Protein AF-0000000078949208 (afdb_homodimer)

InterPro domains:
  IPR007837 DNA damage-inducible protein DinB [PF05163] (4-167)
  IPR007837 DNA damage-inducible protein DinB [PTHR37302] (6-164)
  IPR034660 DinB/YfiT-like putative metalloenzymes [G3DSA:1.20.120.450] (4-163)
  IPR034660 DinB/YfiT-like putative metalloenzymes [SSF109854] (6-156)

Radius of gyration: 19.82 Å; Cα contacts (8 Å, |Δi|>4): 446; chains: 2; bounding box: 52×54×55 Å

Structure (mmCIF, N/CA/C/O backbone):
data_AF-0000000078949208-model_v1
#
loop_
_entity.id
_entity.type
_entity.pdbx_description
1 polymer 'BH3685 protein'
#
loop_
_atom_site.group_PDB
_atom_site.id
_atom_site.type_symbol
_atom_site.label_atom_id
_atom_site.label_alt_id
_atom_site.label_comp_id
_atom_site.label_asym_id
_atom_site.label_entity_id
_atom_site.label_seq_id
_atom_site.pdbx_PDB_ins_code
_atom_site.Cartn_x
_atom_site.Cartn_y
_atom_site.Cartn_z
_atom_site.occupancy
_atom_site.B_iso_or_equiv
_atom_site.auth_seq_id
_atom_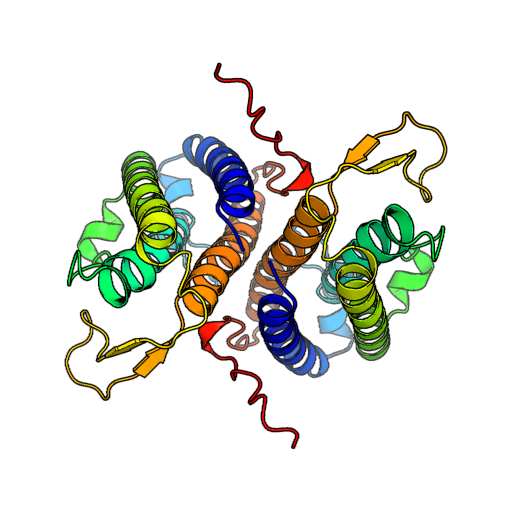site.auth_comp_id
_atom_site.auth_asym_id
_atom_site.auth_atom_id
_atom_site.pdbx_PDB_model_num
ATOM 1 N N . MET A 1 1 ? 10.633 7.359 2.922 1 76.5 1 MET A N 1
ATOM 2 C CA . MET A 1 1 ? 9.695 8.055 2.045 1 76.5 1 MET A CA 1
ATOM 3 C C . MET A 1 1 ? 10 9.547 1.996 1 76.5 1 MET A C 1
ATOM 5 O O . MET A 1 1 ? 10.328 10.156 3.02 1 76.5 1 MET A O 1
ATOM 9 N N . ASN A 1 2 ? 10.102 10.031 0.782 1 83.56 2 ASN A N 1
ATOM 10 C CA . ASN A 1 2 ? 10.289 11.469 0.621 1 83.56 2 ASN A CA 1
ATOM 11 C C . ASN A 1 2 ? 9.203 12.078 -0.265 1 83.56 2 ASN A C 1
ATOM 13 O O . ASN A 1 2 ? 8.25 11.398 -0.648 1 83.56 2 ASN A O 1
ATOM 17 N N . VAL A 1 3 ? 9.328 13.344 -0.426 1 87.31 3 VAL A N 1
ATOM 18 C CA . VAL A 1 3 ? 8.289 14.102 -1.12 1 87.31 3 VAL A CA 1
ATOM 19 C C . VAL A 1 3 ? 8.125 13.57 -2.541 1 87.31 3 VAL A C 1
ATOM 21 O O . VAL A 1 3 ? 7.023 13.594 -3.098 1 87.31 3 VAL A O 1
ATOM 24 N N . VAL A 1 4 ? 9.172 13 -3.059 1 90.56 4 VAL A N 1
ATOM 25 C CA . VAL A 1 4 ? 9.125 12.453 -4.414 1 90.56 4 VAL A CA 1
ATOM 26 C C . VAL A 1 4 ? 8.234 11.219 -4.445 1 90.56 4 VAL A C 1
ATOM 28 O O . VAL A 1 4 ? 7.41 11.062 -5.348 1 90.56 4 VAL A O 1
ATOM 31 N N . ASP A 1 5 ? 8.367 10.312 -3.471 1 94.56 5 ASP A N 1
ATOM 32 C CA . ASP A 1 5 ? 7.508 9.141 -3.359 1 94.56 5 ASP A CA 1
ATOM 33 C C . ASP A 1 5 ? 6.035 9.547 -3.305 1 94.56 5 ASP A C 1
ATOM 35 O O . ASP A 1 5 ? 5.195 8.945 -3.977 1 94.56 5 ASP A O 1
ATOM 39 N N . TYR A 1 6 ? 5.816 10.586 -2.537 1 96.88 6 TYR A N 1
ATOM 40 C CA . TYR A 1 6 ? 4.434 10.984 -2.305 1 96.88 6 TYR A CA 1
ATOM 41 C C . TYR A 1 6 ? 3.803 11.531 -3.58 1 96.88 6 TYR A C 1
ATOM 43 O O . TYR A 1 6 ? 2.605 11.352 -3.816 1 96.88 6 TYR A O 1
ATOM 51 N N . ARG A 1 7 ? 4.59 12.133 -4.445 1 96.75 7 ARG A N 1
ATOM 52 C CA . ARG A 1 7 ? 4.066 12.641 -5.711 1 96.75 7 ARG A CA 1
ATOM 53 C C . ARG A 1 7 ? 3.533 11.508 -6.578 1 96.75 7 ARG A C 1
ATOM 55 O O . ARG A 1 7 ? 2.52 11.664 -7.262 1 96.75 7 ARG A O 1
ATOM 62 N N . TRP A 1 8 ? 4.246 10.422 -6.594 1 97.62 8 TRP A N 1
ATOM 63 C CA . TRP A 1 8 ? 3.742 9.258 -7.316 1 97.62 8 TRP A CA 1
ATOM 64 C C . TRP A 1 8 ? 2.439 8.758 -6.707 1 97.62 8 TRP A C 1
ATOM 66 O O . TRP A 1 8 ? 1.517 8.375 -7.426 1 97.62 8 TRP A O 1
ATOM 76 N N . ILE A 1 9 ? 2.35 8.742 -5.379 1 98 9 ILE A N 1
ATOM 77 C CA . ILE A 1 9 ? 1.157 8.289 -4.672 1 98 9 ILE A CA 1
ATOM 78 C C . ILE A 1 9 ? -0.022 9.195 -5.016 1 98 9 ILE A C 1
ATOM 80 O O . ILE A 1 9 ? -1.13 8.719 -5.27 1 98 9 ILE A O 1
ATOM 84 N N . GLN A 1 10 ? 0.236 10.508 -5.098 1 98.25 10 GLN A N 1
ATOM 85 C CA . GLN A 1 10 ? -0.799 11.461 -5.484 1 98.25 10 GLN A CA 1
ATOM 86 C C . GLN A 1 10 ? -1.349 11.148 -6.871 1 98.25 10 GLN A C 1
ATOM 88 O O . GLN A 1 10 ? -2.559 11.219 -7.098 1 98.25 10 GLN A O 1
ATOM 93 N N . GLN A 1 11 ? -0.448 10.82 -7.738 1 98.44 11 GLN A N 1
ATOM 94 C CA . GLN A 1 11 ? -0.86 10.508 -9.102 1 98.44 11 GLN A CA 1
ATOM 95 C C . GLN A 1 11 ? -1.725 9.25 -9.148 1 98.44 11 GLN A C 1
ATOM 97 O O . GLN A 1 11 ? -2.732 9.211 -9.852 1 98.44 11 GLN A O 1
ATOM 102 N N . THR A 1 12 ? -1.324 8.211 -8.406 1 98.56 12 THR A N 1
ATOM 103 C CA . THR A 1 12 ? -2.119 6.992 -8.398 1 98.56 12 THR A CA 1
ATOM 104 C C . THR A 1 12 ? -3.475 7.234 -7.734 1 98.56 12 THR A C 1
ATOM 106 O O . THR A 1 12 ? -4.48 6.637 -8.133 1 98.56 12 THR A O 1
ATOM 109 N N . ARG A 1 13 ? -3.514 8.086 -6.715 1 98.69 13 ARG A N 1
ATOM 110 C CA . ARG A 1 13 ? -4.77 8.445 -6.066 1 98.69 13 ARG A CA 1
ATOM 111 C C . ARG A 1 13 ? -5.703 9.148 -7.047 1 98.69 13 ARG A C 1
ATOM 113 O O . ARG A 1 13 ? -6.902 8.867 -7.078 1 98.69 13 ARG A O 1
ATOM 120 N N . LYS A 1 14 ? -5.117 10.117 -7.766 1 98.44 14 LYS A N 1
ATOM 121 C CA . LYS A 1 14 ? -5.926 10.836 -8.75 1 98.44 14 LYS A CA 1
ATOM 122 C C . LYS A 1 14 ? -6.559 9.867 -9.742 1 98.44 14 LYS A C 1
ATOM 124 O O . LYS A 1 14 ? -7.723 10.023 -10.117 1 98.44 14 LYS A O 1
ATOM 129 N N . THR A 1 15 ? -5.777 8.883 -10.203 1 98.56 15 THR A N 1
ATOM 130 C CA . THR A 1 15 ? -6.273 7.867 -11.125 1 98.56 15 THR A CA 1
ATOM 131 C C . THR A 1 15 ? -7.469 7.133 -10.523 1 98.56 15 THR A C 1
ATOM 133 O O . THR A 1 15 ? -8.484 6.938 -11.195 1 98.56 15 THR A O 1
ATOM 136 N N . LEU A 1 16 ? -7.371 6.746 -9.266 1 98.56 16 LEU A N 1
ATOM 137 C CA . LEU A 1 16 ? -8.461 6.047 -8.594 1 98.56 16 LEU A CA 1
ATOM 138 C C . LEU A 1 16 ? -9.68 6.953 -8.438 1 98.56 16 LEU A C 1
ATOM 140 O O . LEU A 1 16 ? -10.805 6.535 -8.688 1 98.56 16 LEU A O 1
ATOM 144 N N . LEU A 1 17 ? -9.43 8.156 -7.965 1 98.62 17 LEU A N 1
ATOM 145 C CA . LEU A 1 17 ? -10.523 9.102 -7.727 1 98.62 17 LEU A CA 1
ATOM 146 C C . LEU A 1 17 ? -11.273 9.391 -9.023 1 98.62 17 LEU A C 1
ATOM 148 O O . LEU A 1 17 ? -12.508 9.492 -9.016 1 98.62 17 LEU A O 1
ATOM 152 N N . ASP A 1 18 ? -10.516 9.531 -10.148 1 98.31 18 ASP A N 1
ATOM 153 C CA . ASP A 1 18 ? -11.148 9.727 -11.445 1 98.31 18 ASP A CA 1
ATOM 154 C C . ASP A 1 18 ? -12.078 8.57 -11.789 1 98.31 18 ASP A C 1
ATOM 156 O O . ASP A 1 18 ? -13.18 8.773 -12.312 1 98.31 18 ASP A O 1
ATOM 160 N N . ALA A 1 19 ? -11.664 7.383 -11.531 1 98.19 19 ALA A N 1
ATOM 161 C CA . ALA A 1 19 ? -12.5 6.207 -11.766 1 98.19 19 ALA A CA 1
ATOM 162 C C . ALA A 1 19 ? -13.734 6.223 -10.875 1 98.19 19 ALA A C 1
ATOM 164 O O . ALA A 1 19 ? -14.836 5.883 -11.312 1 98.19 19 ALA A O 1
ATOM 165 N N . CYS A 1 20 ? -13.602 6.625 -9.641 1 97.88 20 CYS A N 1
ATOM 166 C CA . CYS A 1 20 ? -14.695 6.621 -8.68 1 97.88 20 CYS A CA 1
ATOM 167 C C . CYS A 1 20 ? -15.719 7.707 -9.008 1 97.88 20 CYS A C 1
ATOM 169 O O . CYS A 1 20 ? -16.891 7.598 -8.641 1 97.88 20 CYS A O 1
ATOM 171 N N . GLU A 1 21 ? -15.234 8.766 -9.641 1 97.69 21 GLU A N 1
ATOM 172 C CA . GLU A 1 21 ? -16.125 9.852 -10.039 1 97.69 21 GLU A CA 1
ATOM 173 C C . GLU A 1 21 ? -17.188 9.367 -11.023 1 97.69 21 GLU A C 1
ATOM 175 O O . GLU A 1 21 ? -18.234 9.992 -11.172 1 97.69 21 GLU A O 1
ATOM 180 N N . LYS A 1 22 ? -16.922 8.242 -11.656 1 97.38 22 LYS A N 1
ATOM 181 C CA . LYS A 1 22 ? -17.812 7.723 -12.68 1 97.38 22 LYS A CA 1
ATOM 182 C C . LYS A 1 22 ? -18.875 6.805 -12.07 1 97.38 22 LYS A C 1
ATOM 184 O O . LYS A 1 22 ? -19.781 6.355 -12.773 1 97.38 22 LYS A O 1
ATOM 189 N N . LEU A 1 23 ? -18.859 6.59 -10.828 1 97.5 23 LEU A N 1
ATOM 190 C CA . LEU A 1 23 ? -19.812 5.707 -10.172 1 97.5 23 LEU A CA 1
ATOM 191 C C . LEU A 1 23 ? -21.172 6.387 -10.031 1 97.5 23 LEU A C 1
ATOM 193 O O . LEU A 1 23 ? -21.25 7.594 -9.789 1 97.5 23 LEU A O 1
ATOM 197 N N . SER A 1 24 ? -22.234 5.566 -10.148 1 97.44 24 SER A N 1
ATOM 198 C CA . SER A 1 24 ? -23.562 6.059 -9.805 1 97.44 24 SER A CA 1
ATOM 199 C C . SER A 1 24 ? -23.703 6.273 -8.305 1 97.44 24 SER A C 1
ATOM 201 O O . SER A 1 24 ? -22.875 5.801 -7.52 1 97.44 24 SER A O 1
ATOM 203 N N . ALA A 1 25 ? -24.75 7.012 -7.941 1 95.62 25 ALA A N 1
ATOM 204 C CA . ALA A 1 25 ? -25.016 7.246 -6.523 1 95.62 25 ALA A CA 1
ATOM 205 C C . ALA A 1 25 ? -25.172 5.93 -5.77 1 95.62 25 ALA A C 1
ATOM 207 O O . ALA A 1 25 ? -24.703 5.797 -4.637 1 95.62 25 ALA A O 1
ATOM 208 N N . ASP A 1 26 ? -25.875 4.961 -6.398 1 95.94 26 ASP A N 1
ATOM 209 C CA . ASP A 1 26 ? -26.078 3.65 -5.789 1 95.94 26 ASP A CA 1
ATOM 210 C C . ASP A 1 26 ? -24.75 2.902 -5.629 1 95.94 26 ASP A C 1
ATOM 212 O O . ASP A 1 26 ? -24.5 2.279 -4.598 1 95.94 26 ASP A O 1
ATOM 216 N N . GLU A 1 27 ? -23.891 2.977 -6.578 1 96.69 27 GLU A N 1
ATOM 217 C CA . GLU A 1 27 ? -22.609 2.299 -6.539 1 96.69 27 GLU A CA 1
ATOM 218 C C . GLU A 1 27 ? -21.672 2.938 -5.508 1 96.69 27 GLU A C 1
ATOM 220 O O . GLU A 1 27 ? -20.922 2.242 -4.824 1 96.69 27 GLU A O 1
ATOM 225 N N . TRP A 1 28 ? -21.812 4.238 -5.398 1 96.62 28 TRP A N 1
ATOM 226 C CA . TRP A 1 28 ? -21 5.035 -4.477 1 96.62 28 TRP A CA 1
ATOM 227 C C . TRP A 1 28 ? -21.188 4.562 -3.039 1 96.62 28 TRP A C 1
ATOM 229 O O . TRP A 1 28 ? -20.234 4.516 -2.266 1 96.62 28 TRP A O 1
ATOM 239 N N . THR A 1 29 ? -22.328 4.055 -2.697 1 94.94 29 THR A N 1
ATOM 240 C CA . THR A 1 29 ? -22.656 3.695 -1.321 1 94.94 29 THR A CA 1
ATOM 241 C C . THR A 1 29 ? -22.953 2.205 -1.21 1 94.94 29 THR A C 1
ATOM 243 O O . THR A 1 29 ? -23.359 1.725 -0.146 1 94.94 29 THR A O 1
ATOM 246 N N . ALA A 1 30 ? -22.781 1.506 -2.316 1 94.06 30 ALA A N 1
ATOM 247 C CA . ALA A 1 30 ? -23.094 0.077 -2.305 1 94.06 30 ALA A CA 1
ATOM 248 C C . ALA A 1 30 ? -22.25 -0.654 -1.26 1 94.06 30 ALA A C 1
ATOM 250 O O . ALA A 1 30 ? -21.031 -0.455 -1.178 1 94.06 30 ALA A O 1
ATOM 251 N N . GLN A 1 31 ? -22.922 -1.494 -0.495 1 91 31 GLN A N 1
ATOM 252 C CA . GLN A 1 31 ? -22.234 -2.256 0.54 1 91 31 GLN A CA 1
ATOM 253 C C . GLN A 1 31 ? -21.641 -3.543 -0.028 1 91 31 GLN A C 1
ATOM 255 O O . GLN A 1 31 ? -22.25 -4.195 -0.873 1 91 31 GLN A O 1
ATOM 260 N N . ASN A 1 32 ? -20.438 -3.875 0.347 1 79.5 32 ASN A N 1
ATOM 261 C CA . ASN A 1 32 ? -19.75 -5.031 -0.216 1 79.5 32 ASN A CA 1
ATOM 262 C C . ASN A 1 32 ? -19.594 -6.145 0.814 1 79.5 32 ASN A C 1
ATOM 264 O O . ASN A 1 32 ? -19.234 -7.273 0.466 1 79.5 32 ASN A O 1
ATOM 268 N N . GLY A 1 33 ? -19.875 -5.891 2.006 1 72.75 33 GLY A N 1
ATOM 269 C CA . GLY A 1 33 ? -19.922 -6.938 3.014 1 72.75 33 GLY A CA 1
ATOM 270 C C . GLY A 1 33 ? -18.594 -7.152 3.715 1 72.75 33 GLY A C 1
ATOM 271 O O . GLY A 1 33 ? -18.469 -8.039 4.562 1 72.75 33 GLY A O 1
ATOM 272 N N . TYR A 1 34 ? -17.672 -6.543 3.285 1 67.5 34 TYR A N 1
ATOM 273 C CA . TYR A 1 34 ? -16.406 -6.758 3.977 1 67.5 34 TYR A CA 1
ATOM 274 C C . TYR A 1 34 ? -15.711 -5.43 4.277 1 67.5 34 TYR A C 1
ATOM 276 O O . TYR A 1 34 ? -15.883 -4.453 3.539 1 67.5 34 TYR A O 1
ATOM 284 N N . GLY A 1 35 ? -15.039 -5.398 5.492 1 61.34 35 GLY A N 1
ATOM 285 C CA . GLY A 1 35 ? -14.266 -4.238 5.895 1 61.34 35 GLY A CA 1
ATOM 286 C C . GLY A 1 35 ? -15.086 -2.971 5.984 1 61.34 35 GLY A C 1
ATOM 287 O O . GLY A 1 35 ? -16.125 -2.939 6.664 1 61.34 35 GLY A O 1
ATOM 288 N N . LEU A 1 36 ? -14.461 -2.035 5.199 1 68.69 36 LEU A N 1
ATOM 289 C CA . LEU A 1 36 ? -15.203 -0.791 5.031 1 68.69 36 LEU A CA 1
ATOM 290 C C . LEU A 1 36 ? -16.266 -0.939 3.953 1 68.69 36 LEU A C 1
ATOM 292 O O . LEU A 1 36 ? -16.047 -1.603 2.938 1 68.69 36 LEU A O 1
ATOM 296 N N . GLN A 1 37 ? -17.469 -0.686 4.199 1 81.75 37 GLN A N 1
ATOM 297 C CA . GLN A 1 37 ? -18.703 -1.174 3.586 1 81.75 37 GLN A CA 1
ATOM 298 C C . GLN A 1 37 ? -18.875 -0.601 2.184 1 81.75 37 GLN A C 1
ATOM 300 O O . GLN A 1 37 ? -19.672 -1.109 1.396 1 81.75 37 GLN A O 1
ATOM 305 N N . SER A 1 38 ? -18.156 0.447 1.842 1 95.12 38 SER A N 1
ATOM 306 C CA . SER A 1 38 ? -18.406 1.041 0.532 1 95.12 38 SER A CA 1
ATOM 307 C C . SER A 1 38 ? -17.172 1.792 0.023 1 95.12 38 SER A C 1
ATOM 309 O O . SER A 1 38 ? -16.234 2.041 0.781 1 95.12 38 SER A O 1
ATOM 311 N N . VAL A 1 39 ? -17.234 2.092 -1.273 1 96.88 39 VAL A N 1
ATOM 312 C CA . VAL A 1 39 ? -16.203 2.92 -1.873 1 96.88 39 VAL A CA 1
ATOM 313 C C . VAL A 1 39 ? -16.109 4.254 -1.138 1 96.88 39 VAL A C 1
ATOM 315 O O . VAL A 1 39 ? -15.023 4.703 -0.774 1 96.88 39 VAL A O 1
ATOM 318 N N . ARG A 1 40 ? -17.25 4.852 -0.817 1 97.19 40 ARG A N 1
ATOM 319 C CA . ARG A 1 40 ? -17.297 6.109 -0.079 1 97.19 40 ARG A CA 1
ATOM 320 C C . ARG A 1 40 ? -16.594 5.977 1.269 1 97.19 40 ARG A C 1
ATOM 322 O O . ARG A 1 40 ? -15.656 6.719 1.562 1 97.19 40 ARG A O 1
ATOM 329 N N . ASP A 1 41 ? -17.031 4.984 1.994 1 96.75 41 ASP A N 1
ATOM 330 C CA . ASP A 1 41 ? -16.516 4.824 3.352 1 96.75 41 ASP A CA 1
ATOM 331 C C . ASP A 1 41 ? -15.016 4.578 3.342 1 96.75 41 ASP A C 1
ATOM 333 O O . ASP A 1 41 ? -14.297 5.055 4.223 1 96.75 41 ASP A O 1
ATOM 337 N N . THR A 1 42 ? -14.578 3.855 2.379 1 97.25 42 THR A N 1
ATOM 338 C CA . THR A 1 42 ? -13.164 3.496 2.285 1 97.25 42 THR A CA 1
ATOM 339 C C . THR A 1 42 ? -12.328 4.711 1.897 1 97.25 42 THR A C 1
ATOM 341 O O . THR A 1 42 ? -11.266 4.941 2.475 1 97.25 42 THR A O 1
ATOM 344 N N . LEU A 1 43 ? -12.805 5.531 0.948 1 98.06 43 LEU A N 1
ATOM 345 C CA . LEU A 1 43 ? -12.086 6.742 0.556 1 98.06 43 LEU A CA 1
ATOM 346 C C . LEU A 1 43 ? -12.008 7.73 1.716 1 98.06 43 LEU A C 1
ATOM 348 O O . LEU A 1 43 ? -10.961 8.328 1.958 1 98.06 43 LEU A O 1
ATOM 352 N N . VAL A 1 44 ? -13.086 7.891 2.42 1 97.88 44 VAL A N 1
ATOM 353 C CA . VAL A 1 44 ? -13.102 8.789 3.566 1 97.88 44 VAL A CA 1
ATOM 354 C C . VAL A 1 44 ? -12.102 8.312 4.617 1 97.88 44 VAL A C 1
ATOM 356 O O . VAL A 1 44 ? -11.344 9.109 5.168 1 97.88 44 VAL A O 1
ATOM 359 N N . HIS A 1 45 ? -12.094 7.035 4.859 1 97.81 45 HIS A N 1
ATOM 360 C CA . HIS A 1 45 ? -11.18 6.438 5.828 1 97.81 45 HIS A CA 1
ATOM 361 C C . HIS A 1 45 ? -9.727 6.691 5.441 1 97.81 45 HIS A C 1
ATOM 363 O O . HIS A 1 45 ? -8.898 7.008 6.301 1 97.81 45 HIS A O 1
ATOM 369 N N . MET A 1 46 ? -9.438 6.551 4.203 1 98.25 46 MET A N 1
ATOM 370 C CA . MET A 1 46 ? -8.094 6.801 3.688 1 98.25 46 MET A CA 1
ATOM 371 C C . MET A 1 46 ? -7.66 8.234 3.963 1 98.25 46 MET A C 1
ATOM 373 O O . MET A 1 46 ? -6.57 8.477 4.484 1 98.25 46 MET A O 1
ATOM 377 N N . ALA A 1 47 ? -8.523 9.156 3.602 1 98.75 47 ALA A N 1
ATOM 378 C CA . ALA A 1 47 ? -8.211 10.562 3.811 1 98.75 47 ALA A CA 1
ATOM 379 C C . ALA A 1 47 ? -8.086 10.883 5.297 1 98.75 47 ALA A C 1
ATOM 381 O O . ALA A 1 47 ? -7.168 11.594 5.715 1 98.75 47 ALA A O 1
ATOM 382 N N . ASP A 1 48 ? -8.992 10.336 6.082 1 98.75 48 ASP A N 1
ATOM 383 C CA . ASP A 1 48 ? -9 10.586 7.52 1 98.75 48 ASP A CA 1
ATOM 384 C C . ASP A 1 48 ? -7.688 10.133 8.164 1 98.75 48 ASP A C 1
ATOM 386 O O . ASP A 1 48 ? -7.223 10.742 9.125 1 98.75 48 ASP A O 1
ATOM 390 N N . CYS A 1 49 ? -7.145 9.117 7.652 1 98.81 49 CYS A N 1
ATOM 391 C CA . CYS A 1 49 ? -5.891 8.617 8.203 1 98.81 49 CYS A CA 1
ATOM 392 C C . CYS A 1 49 ? -4.793 9.672 8.109 1 98.81 49 CYS A C 1
ATOM 394 O O . CYS A 1 49 ? -4.059 9.898 9.07 1 98.81 49 CYS A O 1
ATOM 396 N N . TYR A 1 50 ? -4.664 10.359 6.973 1 98.88 50 TYR A N 1
ATOM 397 C CA . TYR A 1 50 ? -3.711 11.461 6.828 1 98.88 50 TYR A CA 1
ATOM 398 C C . TYR A 1 50 ? -4.039 12.594 7.789 1 98.88 50 TYR A C 1
ATOM 400 O O . TYR A 1 50 ? -3.146 13.133 8.453 1 98.88 50 TYR A O 1
ATOM 408 N N . HIS A 1 51 ? -5.336 12.922 7.855 1 98.94 51 HIS A N 1
ATOM 409 C CA . HIS A 1 51 ? -5.77 14.023 8.711 1 98.94 51 HIS A CA 1
ATOM 410 C C . HIS A 1 51 ? -5.453 13.734 10.18 1 98.94 51 HIS A C 1
ATOM 412 O O . HIS A 1 51 ? -5.031 14.633 10.914 1 98.94 51 HIS A O 1
ATOM 418 N N . ALA A 1 52 ? -5.629 12.539 10.562 1 98.88 52 ALA A N 1
ATOM 419 C CA . ALA A 1 52 ? -5.438 12.156 11.961 1 98.88 52 ALA A CA 1
ATOM 420 C C . ALA A 1 52 ? -3.957 12.172 12.336 1 98.88 52 ALA A C 1
ATOM 422 O O . ALA A 1 52 ? -3.541 12.906 13.234 1 98.88 52 ALA A O 1
ATOM 423 N N . TRP A 1 53 ? -3.174 11.523 11.617 1 98.81 53 TRP A N 1
ATOM 424 C CA . TRP A 1 53 ? -1.811 11.266 12.07 1 98.81 53 TRP A CA 1
ATOM 425 C C . TRP A 1 53 ? -0.882 12.406 11.664 1 98.81 53 TRP A C 1
ATOM 427 O O . TRP A 1 53 ? 0.019 12.781 12.414 1 98.81 53 TRP A O 1
ATOM 437 N N . LEU A 1 54 ? -1.093 12.992 10.453 1 98.81 54 LEU A N 1
ATOM 438 C CA . LEU A 1 54 ? -0.229 14.078 10.016 1 98.81 54 LEU A CA 1
ATOM 439 C C . LEU A 1 54 ? -0.824 15.438 10.391 1 98.81 54 LEU A C 1
ATOM 441 O O . LEU A 1 54 ? -0.142 16.281 10.977 1 98.81 54 LEU A O 1
ATOM 445 N N . GLY A 1 55 ? -2.066 15.633 10.109 1 98.81 55 GLY A N 1
ATOM 446 C CA . GLY A 1 55 ? -2.713 16.906 10.383 1 98.81 55 GLY A CA 1
ATOM 447 C C . GLY A 1 55 ? -2.918 17.172 11.859 1 98.81 55 GLY A C 1
ATOM 448 O O . GLY A 1 55 ? -2.713 18.297 12.336 1 98.81 55 GLY A O 1
ATOM 449 N N . SER A 1 56 ? -3.344 16.141 12.586 1 98.81 56 SER A N 1
ATOM 450 C CA . SER A 1 56 ? -3.686 16.297 14 1 98.81 56 SER A CA 1
ATOM 451 C C . SER A 1 56 ? -2.502 15.953 14.891 1 98.81 56 SER A C 1
ATOM 453 O O . SER A 1 56 ? -1.921 16.844 15.531 1 98.81 56 SER A O 1
ATOM 455 N N . PHE A 1 57 ? -1.94 14.773 14.828 1 98.75 57 PHE A N 1
ATOM 456 C CA . PHE A 1 57 ? -0.92 14.32 15.766 1 98.75 57 PHE A CA 1
ATOM 457 C C . PHE A 1 57 ? 0.392 15.062 15.539 1 98.75 57 PHE A C 1
ATOM 459 O O . PHE A 1 57 ? 0.975 15.609 16.484 1 98.75 57 PHE A O 1
ATOM 466 N N . LEU A 1 58 ? 0.845 15.164 14.32 1 98.5 58 LEU A N 1
ATOM 467 C CA . LEU A 1 58 ? 2.146 15.766 14.062 1 98.5 58 LEU A CA 1
ATOM 468 C C . LEU A 1 58 ? 2.045 17.297 14.047 1 98.5 58 LEU A C 1
ATOM 470 O O . LEU A 1 58 ? 2.854 17.984 14.672 1 98.5 58 LEU A O 1
ATOM 474 N N . LEU A 1 59 ? 1.016 17.812 13.289 1 98.62 59 LEU A N 1
ATOM 475 C CA . LEU A 1 59 ? 1.015 19.234 12.984 1 98.62 59 LEU A CA 1
ATOM 476 C C . LEU A 1 59 ? 0.123 20 13.953 1 98.62 59 LEU A C 1
ATOM 478 O O . LEU A 1 59 ? 0.179 21.234 14.016 1 98.62 59 LEU A O 1
ATOM 482 N N . LEU A 1 60 ? -0.747 19.312 14.68 1 98.12 60 LEU A N 1
ATOM 483 C CA . LEU A 1 60 ? -1.644 19.891 15.672 1 98.12 60 LEU A CA 1
ATOM 484 C C . LEU A 1 60 ? -2.549 20.953 15.047 1 98.12 60 LEU A C 1
ATOM 486 O O . LEU A 1 60 ? -2.852 21.969 15.672 1 98.12 60 LEU A O 1
ATOM 490 N N . LYS A 1 61 ? -3.002 20.672 13.797 1 98.31 61 LYS A N 1
ATOM 491 C CA . LYS A 1 61 ? -3.811 21.641 13.055 1 98.31 61 LYS A CA 1
ATOM 492 C C . LYS A 1 61 ? -5.301 21.406 13.305 1 98.31 61 LYS A C 1
ATOM 494 O O . LYS A 1 61 ? -6.121 22.281 13.016 1 98.31 61 LYS A O 1
ATOM 499 N N . THR A 1 62 ? -5.664 20.266 13.797 1 97.56 62 THR A N 1
ATOM 500 C CA . THR A 1 62 ? -7.059 19.953 14.094 1 97.56 62 THR A CA 1
ATOM 501 C C . THR A 1 62 ? -7.156 18.953 15.234 1 97.56 62 THR A C 1
ATOM 503 O O . THR A 1 62 ? -6.266 18.109 15.414 1 97.56 62 THR A O 1
ATOM 506 N N . LYS A 1 63 ? -8.227 18.969 15.977 1 96.06 63 LYS A N 1
ATOM 507 C CA . LYS A 1 63 ? -8.531 17.984 17.016 1 96.06 63 LYS A CA 1
ATOM 508 C C . LYS A 1 63 ? -9.688 17.094 16.594 1 96.06 63 LYS A C 1
ATOM 510 O O . LYS A 1 63 ? -10.102 16.203 17.359 1 96.06 63 LYS A O 1
ATOM 515 N N . SER A 1 64 ? -10.195 17.328 15.422 1 97.19 64 SER A N 1
ATOM 516 C CA . SER A 1 64 ? -11.305 16.547 14.883 1 97.19 64 SER A CA 1
ATOM 517 C C . SER A 1 64 ? -10.992 16.031 13.484 1 97.19 64 SER A C 1
ATOM 519 O O . SER A 1 64 ? -11.695 16.344 12.523 1 97.19 64 SER A O 1
ATOM 521 N N . PRO A 1 65 ? -10.047 15.164 13.383 1 98.31 65 PRO A N 1
ATOM 522 C CA . PRO A 1 65 ? -9.594 14.719 12.062 1 98.31 65 PRO A CA 1
ATOM 523 C C . PRO A 1 65 ? -10.508 13.656 11.453 1 98.31 65 PRO A C 1
ATOM 525 O O . PRO A 1 65 ? -10.445 13.398 10.25 1 98.31 65 PRO A O 1
ATOM 528 N N . ILE A 1 66 ? -11.32 13.023 12.289 1 98.19 66 ILE A N 1
ATOM 529 C CA . ILE A 1 66 ? -12.125 11.891 11.836 1 98.19 66 ILE A CA 1
ATOM 530 C C . ILE A 1 66 ? -13.508 12.375 11.398 1 98.19 66 ILE A C 1
ATOM 532 O O . ILE A 1 66 ? -14.18 13.086 12.148 1 98.19 66 ILE A O 1
ATOM 536 N N . THR A 1 67 ? -13.836 12 10.219 1 97.81 67 THR A N 1
ATOM 537 C CA . THR A 1 67 ? -15.172 12.336 9.734 1 97.81 67 THR A CA 1
ATOM 538 C C . THR A 1 67 ? -16.234 11.578 10.523 1 97.81 67 THR A C 1
ATOM 540 O O . THR A 1 67 ? -16.172 10.359 10.648 1 97.81 67 THR A O 1
ATOM 543 N N . SER A 1 68 ? -17.188 12.336 11.055 1 96.88 68 SER A N 1
ATOM 544 C CA . SER A 1 68 ? -18.266 11.711 11.828 1 96.88 68 SER A CA 1
ATOM 545 C C . SER A 1 68 ? -19.125 10.812 10.945 1 96.88 68 SER A C 1
ATOM 547 O O . SER A 1 68 ? -19.125 10.953 9.719 1 96.88 68 SER A O 1
ATOM 549 N N . LYS A 1 69 ? -19.812 9.891 11.617 1 94.81 69 LYS A N 1
ATOM 550 C CA . LYS A 1 69 ? -20.703 9 10.883 1 94.81 69 LYS A CA 1
ATOM 551 C C . LYS A 1 69 ? -21.75 9.797 10.094 1 94.81 69 LYS A C 1
ATOM 553 O O . LYS A 1 69 ? -22.016 9.484 8.93 1 94.81 69 LYS A O 1
ATOM 558 N N . GLU A 1 70 ? -22.297 10.836 10.656 1 96.25 70 GLU A N 1
ATOM 559 C CA . GLU A 1 70 ? -23.328 11.664 10.023 1 96.25 70 GLU A CA 1
ATOM 560 C C . GLU A 1 70 ? -22.75 12.398 8.812 1 96.25 70 GLU A C 1
ATOM 562 O O . GLU A 1 70 ? -23.391 12.453 7.758 1 96.25 70 GLU A O 1
ATOM 567 N N . ALA A 1 71 ? -21.625 12.961 8.977 1 97.19 71 ALA A N 1
ATOM 568 C CA . ALA A 1 71 ? -20.984 13.688 7.883 1 97.19 71 ALA A CA 1
ATOM 569 C C . ALA A 1 71 ? -20.594 12.742 6.746 1 97.19 71 ALA A C 1
ATOM 571 O O . ALA A 1 71 ? -20.734 13.086 5.57 1 97.19 71 ALA A O 1
ATOM 572 N N . ARG A 1 72 ? -20.141 11.562 7.121 1 96.25 72 ARG A N 1
ATOM 573 C CA . ARG A 1 72 ? -19.703 10.57 6.145 1 96.25 72 ARG A CA 1
ATOM 574 C C . ARG A 1 72 ? -20.844 10.172 5.215 1 96.25 72 ARG A C 1
ATOM 576 O O . ARG A 1 72 ? -20.625 9.977 4.016 1 96.25 72 ARG A O 1
ATOM 583 N N . GLN A 1 73 ? -22.047 10.07 5.738 1 94.38 73 GLN A N 1
ATOM 584 C CA . GLN A 1 73 ? -23.203 9.648 4.973 1 94.38 73 GLN A CA 1
ATOM 585 C C . GLN A 1 73 ? -23.531 10.641 3.859 1 94.38 73 GLN A C 1
ATOM 587 O O . GLN A 1 73 ? -24.156 10.289 2.863 1 94.38 73 GLN A O 1
ATOM 592 N N . LYS A 1 74 ? -23.016 11.867 3.977 1 96.31 74 LYS A N 1
ATOM 593 C CA . LYS A 1 74 ? -23.344 12.922 3.02 1 96.31 74 LYS A CA 1
ATOM 594 C C . LYS A 1 74 ? -22.156 13.203 2.09 1 96.31 74 LYS A C 1
ATOM 596 O O . LYS A 1 74 ? -22.266 14.031 1.178 1 96.31 74 LYS A O 1
ATOM 601 N N . MET A 1 75 ? -21.078 12.539 2.287 1 96.88 75 MET A N 1
ATOM 602 C CA . MET A 1 75 ? -19.859 12.844 1.538 1 96.88 75 MET A CA 1
ATOM 603 C C . MET A 1 75 ? -20.016 12.445 0.073 1 96.88 75 MET A C 1
ATOM 605 O O . MET A 1 75 ? -20.438 11.328 -0.231 1 96.88 75 MET A O 1
ATOM 609 N N . THR A 1 76 ? -19.688 13.367 -0.797 1 97.44 76 THR A N 1
ATOM 610 C CA . THR A 1 76 ? -19.594 13.102 -2.229 1 97.44 76 THR A CA 1
ATOM 611 C C . THR A 1 76 ? -18.141 12.836 -2.629 1 97.44 76 THR A C 1
ATOM 613 O O . THR A 1 76 ? -17.219 13.008 -1.821 1 97.44 76 THR A O 1
ATOM 616 N N . ILE A 1 77 ? -18 12.422 -3.867 1 98.06 77 ILE A N 1
ATOM 617 C CA . ILE A 1 77 ? -16.656 12.211 -4.387 1 98.06 77 ILE A CA 1
ATOM 618 C C . ILE A 1 77 ? -15.859 13.516 -4.34 1 98.06 77 ILE A C 1
ATOM 620 O O . ILE A 1 77 ? -14.656 13.508 -4.082 1 98.06 77 ILE A O 1
ATOM 624 N N . HIS A 1 78 ? -16.5 14.625 -4.547 1 97.94 78 HIS A N 1
ATOM 625 C CA . HIS A 1 78 ? -15.828 15.922 -4.516 1 97.94 78 HIS A CA 1
ATOM 626 C C . HIS A 1 78 ? -15.375 16.281 -3.102 1 97.94 78 HIS A C 1
ATOM 628 O O . HIS A 1 78 ? -14.312 16.875 -2.916 1 97.94 78 HIS A O 1
ATOM 634 N N . ASP A 1 79 ? -16.188 15.906 -2.121 1 98.31 79 ASP A N 1
ATOM 635 C CA . ASP A 1 79 ? -15.789 16.094 -0.729 1 98.31 79 ASP A CA 1
ATOM 636 C C . ASP A 1 79 ? -14.539 15.273 -0.404 1 98.31 79 ASP A C 1
ATOM 638 O O . ASP A 1 79 ? -13.656 15.734 0.311 1 98.31 79 ASP A O 1
ATOM 642 N N . CYS A 1 80 ? -14.492 14.078 -0.889 1 98.31 80 CYS A N 1
ATOM 643 C CA . CYS A 1 80 ? -13.328 13.227 -0.677 1 98.31 80 CYS A CA 1
ATOM 644 C C . CYS A 1 80 ? -12.086 13.844 -1.31 1 98.31 80 CYS A C 1
ATOM 646 O O . CYS A 1 80 ? -11.016 13.867 -0.696 1 98.31 80 CYS A O 1
ATOM 648 N N . ILE A 1 81 ? -12.273 14.312 -2.52 1 98.62 81 ILE A N 1
ATOM 649 C CA . ILE A 1 81 ? -11.164 14.945 -3.229 1 98.62 81 ILE A CA 1
ATOM 650 C C . ILE A 1 81 ? -10.641 16.125 -2.422 1 98.62 81 ILE A C 1
ATOM 652 O O . ILE A 1 81 ? -9.43 16.297 -2.258 1 98.62 81 ILE A O 1
ATOM 656 N N . GLU A 1 82 ? -11.492 16.906 -1.893 1 98.56 82 GLU A N 1
ATOM 657 C CA . GLU A 1 82 ? -11.094 18.062 -1.083 1 98.56 82 GLU A CA 1
ATOM 658 C C . GLU A 1 82 ? -10.367 17.609 0.184 1 98.56 82 GLU A C 1
ATOM 660 O O . GLU A 1 82 ? -9.398 18.234 0.605 1 98.56 82 GLU A O 1
ATOM 665 N N . ARG A 1 83 ? -10.844 16.594 0.79 1 98.56 83 ARG A N 1
ATOM 666 C CA . ARG A 1 83 ? -10.195 16.062 1.99 1 98.56 83 ARG A CA 1
ATOM 667 C C . ARG A 1 83 ? -8.789 15.562 1.679 1 98.56 83 ARG A C 1
ATOM 669 O O . ARG A 1 83 ? -7.867 15.758 2.475 1 98.56 83 ARG A O 1
ATOM 676 N N . PHE A 1 84 ? -8.633 14.93 0.496 1 98.88 84 PHE A N 1
ATOM 677 C CA . PHE A 1 84 ? -7.312 14.484 0.078 1 98.88 84 PHE A CA 1
ATOM 678 C C . PHE A 1 84 ? -6.418 15.672 -0.251 1 98.88 84 PHE A C 1
ATOM 680 O O . PHE A 1 84 ? -5.211 15.633 -0.009 1 98.88 84 PHE A O 1
ATOM 687 N N . ASN A 1 85 ? -7.016 16.734 -0.834 1 98.81 85 ASN A N 1
ATOM 688 C CA . ASN A 1 85 ? -6.238 17.953 -1.079 1 98.81 85 ASN A CA 1
ATOM 689 C C . ASN A 1 85 ? -5.656 18.516 0.2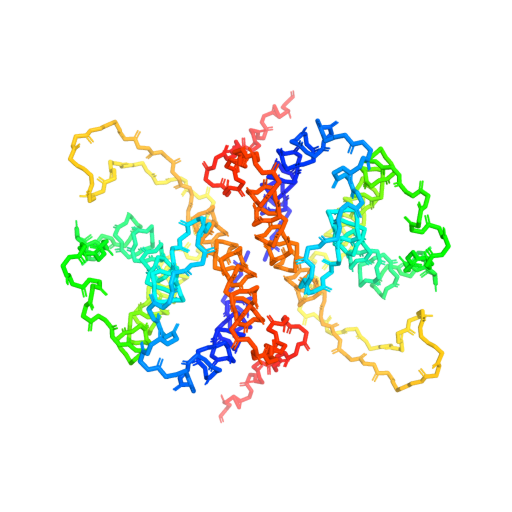14 1 98.81 85 ASN A C 1
ATOM 691 O O . ASN A 1 85 ? -4.492 18.922 0.251 1 98.81 85 ASN A O 1
ATOM 695 N N . GLN A 1 86 ? -6.484 18.531 1.226 1 98.81 86 GLN A N 1
ATOM 696 C CA . GLN A 1 86 ? -5.988 18.984 2.52 1 98.81 86 GLN A CA 1
ATOM 697 C C . GLN A 1 86 ? -4.93 18.031 3.07 1 98.81 86 GLN A C 1
ATOM 699 O O . GLN A 1 86 ? -3.949 18.469 3.678 1 98.81 86 GLN A O 1
ATOM 704 N N . ALA A 1 87 ? -5.113 16.766 2.896 1 98.81 87 ALA A N 1
ATOM 705 C CA . ALA A 1 87 ? -4.105 15.789 3.283 1 98.81 87 ALA A CA 1
ATOM 706 C C . ALA A 1 87 ? -2.773 16.062 2.594 1 98.81 87 ALA A C 1
ATOM 708 O O . ALA A 1 87 ? -1.713 15.977 3.217 1 98.81 87 ALA A O 1
ATOM 709 N N . ASP A 1 88 ? -2.881 16.422 1.306 1 98.75 88 ASP A N 1
ATOM 710 C CA . ASP A 1 88 ? -1.681 16.75 0.54 1 98.75 88 ASP A CA 1
ATOM 711 C C . ASP A 1 88 ? -0.941 17.938 1.153 1 98.75 88 ASP A C 1
ATOM 713 O O . ASP A 1 88 ? 0.289 17.938 1.226 1 98.75 88 ASP A O 1
ATOM 717 N N . ILE A 1 89 ? -1.646 18.875 1.573 1 98.62 89 ILE A N 1
ATOM 718 C CA . ILE A 1 89 ? -1.059 20.047 2.227 1 98.62 89 ILE A CA 1
ATOM 719 C C . ILE A 1 89 ? -0.365 19.625 3.518 1 98.62 89 ILE A C 1
ATOM 721 O O . ILE A 1 89 ? 0.751 20.062 3.807 1 98.62 89 ILE A O 1
ATOM 725 N N . TYR A 1 90 ? -1.011 18.734 4.309 1 98.75 90 TYR A N 1
ATOM 726 C CA . TYR A 1 90 ? -0.406 18.234 5.539 1 98.75 90 TYR A CA 1
ATOM 727 C C . TYR A 1 90 ? 0.904 17.516 5.25 1 98.75 90 TYR A C 1
ATOM 729 O O . TYR A 1 90 ? 1.9 17.719 5.945 1 98.75 90 TYR A O 1
ATOM 737 N N . VAL A 1 91 ? 0.919 16.656 4.223 1 98.5 91 VAL A N 1
ATOM 738 C CA . VAL A 1 91 ? 2.117 15.891 3.889 1 98.5 91 VAL A CA 1
ATOM 739 C C . VAL A 1 91 ? 3.252 16.844 3.523 1 98.5 91 VAL A C 1
ATOM 741 O O . VAL A 1 91 ? 4.379 16.688 4.004 1 98.5 91 VAL A O 1
ATOM 744 N N . GLU A 1 92 ? 2.928 17.812 2.709 1 97.62 92 GLU A N 1
ATOM 745 C CA . GLU A 1 92 ? 3.93 18.797 2.318 1 97.62 92 GLU A CA 1
ATOM 746 C C . GLU A 1 92 ? 4.465 19.547 3.531 1 97.62 92 GLU A C 1
ATOM 748 O O . GLU A 1 92 ? 5.672 19.781 3.645 1 97.62 92 GLU A O 1
ATOM 753 N N . GLU A 1 93 ? 3.609 19.938 4.383 1 98.25 93 GLU A N 1
ATOM 754 C CA . GLU A 1 93 ? 4.008 20.672 5.574 1 98.25 93 GLU A CA 1
ATOM 755 C C . GLU A 1 93 ? 4.859 19.812 6.504 1 98.25 93 GLU A C 1
ATOM 757 O O . GLU A 1 93 ? 5.812 20.297 7.113 1 98.25 93 GLU A O 1
ATOM 762 N N . VAL A 1 94 ? 4.535 18.562 6.629 1 98.31 94 VAL A N 1
ATOM 763 C CA . VAL A 1 94 ? 5.332 17.656 7.445 1 98.31 94 VAL A CA 1
ATOM 764 C C . VAL A 1 94 ? 6.754 17.578 6.895 1 98.31 94 VAL A C 1
ATOM 766 O O . VAL A 1 94 ? 7.723 17.672 7.648 1 98.31 94 VAL A O 1
ATOM 769 N N . PHE A 1 95 ? 6.855 17.438 5.566 1 96.75 95 PHE A N 1
ATOM 770 C CA . PHE A 1 95 ? 8.188 17.359 4.973 1 96.75 95 PHE A CA 1
ATOM 771 C C . PHE A 1 95 ? 8.93 18.688 5.137 1 96.75 95 PHE A C 1
ATOM 773 O O . PHE A 1 95 ? 10.141 18.688 5.367 1 96.75 95 PHE A O 1
ATOM 780 N N . ARG A 1 96 ? 8.211 19.797 5.016 1 96.75 96 ARG A N 1
ATOM 781 C CA . ARG A 1 96 ? 8.828 21.109 5.137 1 96.75 96 ARG A CA 1
ATOM 782 C C . ARG A 1 96 ? 9.312 21.359 6.562 1 96.75 96 ARG A C 1
ATOM 784 O O . ARG A 1 96 ? 10.43 21.828 6.77 1 96.75 96 ARG A O 1
ATOM 791 N N . LEU A 1 97 ?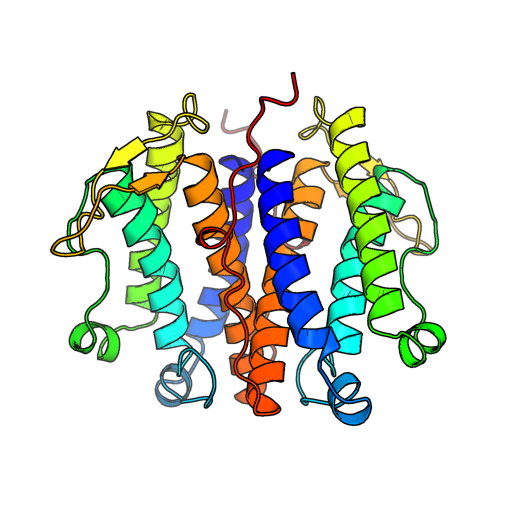 8.562 20.969 7.574 1 97.38 97 LEU A N 1
ATOM 792 C CA . LEU A 1 97 ? 8.82 21.344 8.961 1 97.38 97 LEU A CA 1
ATOM 793 C C . LEU A 1 97 ? 9.641 20.281 9.672 1 97.38 97 LEU A C 1
ATOM 795 O O . LEU A 1 97 ? 10.438 20.578 10.555 1 97.38 97 LEU A O 1
ATOM 799 N N . LEU A 1 98 ? 9.383 19.016 9.273 1 96.25 98 LEU A N 1
ATOM 800 C CA . LEU A 1 98 ? 9.953 17.922 10.039 1 96.25 98 LEU A CA 1
ATOM 801 C C . LEU A 1 98 ? 10.891 17.078 9.172 1 96.25 98 LEU A C 1
ATOM 803 O O . LEU A 1 98 ? 11.352 16.016 9.602 1 96.25 98 LEU A O 1
ATOM 807 N N . GLY A 1 99 ? 11.172 17.484 7.969 1 92.88 99 GLY A N 1
ATOM 808 C CA . GLY A 1 99 ? 11.953 16.703 7.02 1 92.88 99 GLY A CA 1
ATOM 809 C C . GLY A 1 99 ? 13.312 16.312 7.555 1 92.88 99 GLY A C 1
ATOM 810 O O . GLY A 1 99 ? 13.844 15.25 7.199 1 92.88 99 GLY A O 1
ATOM 811 N N . ASP A 1 100 ? 13.914 17.141 8.445 1 93.56 100 ASP A N 1
ATOM 812 C CA . ASP A 1 100 ? 15.234 16.875 9.008 1 93.56 100 ASP A CA 1
ATOM 813 C C . ASP A 1 100 ? 15.141 16.125 10.328 1 93.56 100 ASP A C 1
ATOM 815 O O . ASP A 1 100 ? 16.156 15.758 10.922 1 93.56 100 ASP A O 1
ATOM 819 N N . GLN A 1 101 ? 13.922 15.812 10.781 1 95.56 101 GLN A N 1
ATOM 820 C CA . GLN A 1 101 ? 13.711 15.148 12.062 1 95.56 101 GLN A CA 1
ATOM 821 C C . GLN A 1 101 ? 12.727 13.992 11.93 1 95.56 101 GLN A C 1
ATOM 823 O O . GLN A 1 101 ? 11.914 13.75 12.828 1 95.56 101 GLN A O 1
ATOM 828 N N . LEU A 1 102 ? 12.836 13.383 10.781 1 94.94 102 LEU A N 1
ATOM 829 C CA . LEU A 1 102 ? 11.867 12.328 10.492 1 94.94 102 LEU A CA 1
ATOM 830 C C . LEU A 1 102 ? 12.062 11.148 11.445 1 94.94 102 LEU A C 1
ATOM 832 O O . LEU A 1 102 ? 11.125 10.375 11.68 1 94.94 102 LEU A O 1
ATOM 836 N N . ASP A 1 103 ? 13.289 11.031 11.992 1 94.75 103 ASP A N 1
ATOM 837 C CA . ASP A 1 103 ? 13.57 9.867 12.812 1 94.75 103 ASP A CA 1
ATOM 838 C C . ASP A 1 103 ? 13.5 10.211 14.305 1 94.75 103 ASP A C 1
ATOM 840 O O . ASP A 1 103 ? 13.75 9.359 15.156 1 94.75 103 ASP A O 1
ATOM 844 N N . GLN A 1 104 ? 13.141 11.406 14.656 1 96.25 104 GLN A N 1
ATOM 845 C CA . GLN A 1 104 ? 13 11.844 16.047 1 96.25 104 GLN A CA 1
ATOM 846 C C . GLN A 1 104 ? 11.586 11.594 16.562 1 96.25 104 GLN A C 1
ATOM 848 O O . GLN A 1 104 ? 10.625 12.148 16.031 1 96.25 104 GLN A O 1
ATOM 853 N N . PRO A 1 105 ? 11.461 10.852 17.609 1 97 105 PRO A N 1
ATOM 854 C CA . PRO A 1 105 ? 10.125 10.555 18.125 1 97 105 PRO A CA 1
ATOM 855 C C . PRO A 1 105 ? 9.43 11.781 18.703 1 97 105 PRO A C 1
ATOM 857 O O . PRO A 1 105 ? 10.086 12.633 19.312 1 97 105 PRO A O 1
ATOM 860 N N . ILE A 1 106 ? 8.203 11.883 18.5 1 97.31 106 ILE A N 1
ATOM 861 C CA . ILE A 1 106 ? 7.312 12.859 19.125 1 97.31 106 ILE A CA 1
ATOM 862 C C . ILE A 1 106 ? 6.402 12.164 20.125 1 97.31 106 ILE A C 1
ATOM 864 O O . ILE A 1 106 ? 5.73 11.188 19.797 1 97.31 106 ILE A O 1
ATOM 868 N N . GLU A 1 107 ? 6.469 12.648 21.344 1 97.12 107 GLU A N 1
ATOM 869 C CA . GLU A 1 107 ? 5.676 12.07 22.422 1 97.12 107 GLU A CA 1
ATOM 870 C C . GLU A 1 107 ? 4.496 12.969 22.781 1 97.12 107 GLU A C 1
ATOM 872 O O . GLU A 1 107 ? 4.688 14.109 23.219 1 97.12 107 GLU A O 1
ATOM 877 N N . ARG A 1 108 ? 3.32 12.422 22.609 1 95.69 108 ARG A N 1
ATOM 878 C CA . ARG A 1 108 ? 2.133 13.172 23 1 95.69 108 ARG A CA 1
ATOM 879 C C . ARG A 1 108 ? 0.896 12.273 23 1 95.69 108 ARG A C 1
ATOM 881 O O . ARG A 1 108 ? 0.912 11.188 22.438 1 95.69 108 ARG A O 1
ATOM 888 N N . THR A 1 109 ? -0.088 12.734 23.656 1 96.69 109 THR A N 1
ATOM 889 C CA . THR A 1 109 ? -1.379 12.062 23.594 1 96.69 109 THR A CA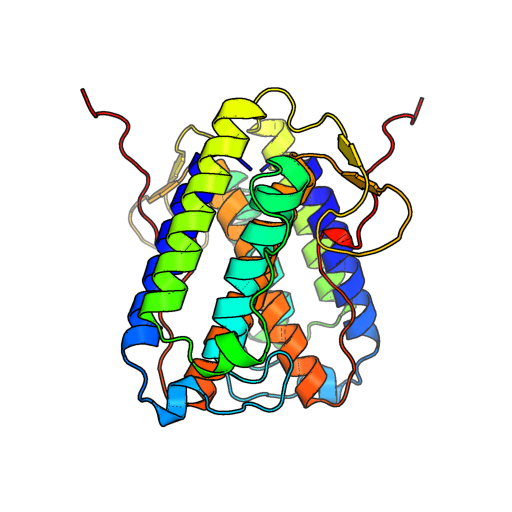 1
ATOM 890 C C . THR A 1 109 ? -2.035 12.266 22.234 1 96.69 109 THR A C 1
ATOM 892 O O . THR A 1 109 ? -1.762 13.258 21.547 1 96.69 109 THR A O 1
ATOM 895 N N . ILE A 1 110 ? -2.777 11.25 21.828 1 97.38 110 ILE A N 1
ATOM 896 C CA . ILE A 1 110 ? -3.537 11.398 20.594 1 97.38 110 ILE A CA 1
ATOM 897 C C . ILE A 1 110 ? -4.57 12.508 20.75 1 97.38 110 ILE A C 1
ATOM 899 O O . ILE A 1 110 ? -5.496 12.398 21.562 1 97.38 110 ILE A O 1
ATOM 903 N N . PRO A 1 111 ? -4.496 13.547 19.938 1 96.5 111 PRO A N 1
ATOM 904 C CA . PRO A 1 111 ? -5.289 14.75 20.188 1 96.5 111 PRO A CA 1
ATOM 905 C C . PRO A 1 111 ? -6.789 14.516 20.016 1 96.5 111 PRO A C 1
ATOM 907 O O . PRO A 1 111 ? -7.598 15.227 20.625 1 96.5 111 PRO A O 1
ATOM 910 N N . TRP A 1 112 ? -7.191 13.625 19.172 1 96.31 112 TRP A N 1
ATOM 911 C CA . TRP A 1 112 ? -8.609 13.453 18.875 1 96.31 112 TRP A CA 1
ATOM 912 C C . TRP A 1 112 ? -9.211 12.336 19.719 1 96.31 112 TRP A C 1
ATOM 914 O O . TRP A 1 112 ? -10.359 11.938 19.484 1 96.31 112 TRP A O 1
ATOM 924 N N . ARG A 1 113 ? -8.414 11.797 20.562 1 93.44 113 ARG A N 1
ATOM 925 C CA . ARG A 1 113 ? -8.906 10.797 21.5 1 93.44 113 ARG A CA 1
ATOM 926 C C . ARG A 1 113 ? -8.875 11.336 22.938 1 93.44 113 ARG A C 1
ATOM 928 O O . ARG A 1 113 ? -7.918 11.992 23.328 1 93.44 113 ARG A O 1
ATOM 935 N N . GLU A 1 114 ? -10.055 11.164 23.547 1 88.25 114 GLU A N 1
ATOM 936 C CA . GLU A 1 114 ? -10.117 11.609 24.922 1 88.25 114 GLU A CA 1
ATOM 937 C C . GLU A 1 114 ? -9.422 10.609 25.859 1 88.25 114 GLU A C 1
ATOM 939 O O . GLU A 1 114 ? -9.625 9.398 25.734 1 88.25 114 GLU A O 1
ATOM 944 N N . GLY A 1 115 ? -8.664 11.102 26.594 1 81.25 115 GLY A N 1
ATOM 945 C CA . GLY A 1 115 ? -8.062 10.242 27.594 1 81.25 115 GLY A CA 1
ATOM 946 C C . GLY A 1 115 ? -7.035 9.281 27.016 1 81.25 115 GLY A C 1
ATOM 947 O O . GLY A 1 115 ? -6.871 9.195 25.797 1 81.25 115 GLY A O 1
ATOM 948 N N . GLY A 1 116 ? -5.977 9.047 27.547 1 84.88 116 GLY A N 1
ATOM 949 C CA . GLY A 1 116 ? -4.98 8.07 27.141 1 84.88 116 GLY A CA 1
ATOM 950 C C . GLY A 1 116 ? -3.566 8.461 27.531 1 84.88 116 GLY A C 1
ATOM 951 O O . GLY A 1 116 ? -3.295 9.641 27.781 1 84.88 116 GLY A O 1
ATOM 952 N N . ASP A 1 117 ? -2.863 7.484 27.391 1 94.12 117 ASP A N 1
ATOM 953 C CA . ASP A 1 117 ? -1.448 7.703 27.672 1 94.12 117 ASP A CA 1
ATOM 954 C C . ASP A 1 117 ? -0.718 8.25 26.453 1 94.12 117 ASP A C 1
ATOM 956 O O . ASP A 1 117 ? -1.136 8.008 25.312 1 94.12 117 ASP A O 1
ATOM 960 N N . PRO A 1 118 ? 0.23 9.039 26.688 1 96.38 118 PRO A N 1
ATOM 961 C CA . PRO A 1 118 ? 1.049 9.477 25.562 1 96.38 118 PRO A CA 1
ATOM 962 C C . PRO A 1 118 ? 1.638 8.312 24.766 1 96.38 118 PRO A C 1
ATOM 964 O O . PRO A 1 118 ? 1.937 7.262 25.344 1 96.38 118 PRO A O 1
ATOM 967 N N . ILE A 1 119 ? 1.71 8.602 23.453 1 96.5 119 ILE A N 1
ATOM 968 C CA . ILE A 1 119 ? 2.41 7.652 22.594 1 96.5 119 ILE A CA 1
ATOM 969 C C . ILE A 1 119 ? 3.631 8.328 21.969 1 96.5 119 ILE A C 1
ATOM 971 O O . ILE A 1 119 ? 3.736 9.555 21.969 1 96.5 119 ILE A O 1
ATOM 975 N N . SER A 1 120 ? 4.566 7.488 21.562 1 97.12 120 SER A N 1
ATOM 976 C CA . SER A 1 120 ? 5.789 7.953 20.906 1 97.12 120 SER A CA 1
ATOM 977 C C . SER A 1 120 ? 5.875 7.449 19.469 1 97.12 120 SER A C 1
ATOM 979 O O . SER A 1 120 ? 5.914 6.242 19.234 1 97.12 120 SER A O 1
ATOM 981 N N . MET A 1 121 ? 5.809 8.398 18.516 1 97.06 121 MET A N 1
ATOM 982 C CA . MET A 1 121 ? 5.859 8.062 17.094 1 97.06 121 MET A CA 1
ATOM 983 C C . MET A 1 121 ? 6.836 8.969 16.359 1 97.06 121 MET A C 1
ATOM 985 O O . MET A 1 121 ? 6.91 10.164 16.641 1 97.06 121 MET A O 1
ATOM 989 N N . THR A 1 122 ? 7.602 8.391 15.414 1 96.94 122 THR A N 1
ATOM 990 C CA . THR A 1 122 ? 8.414 9.234 14.547 1 96.94 122 THR A CA 1
ATOM 991 C C . THR A 1 122 ? 7.598 9.734 13.359 1 96.94 122 THR A C 1
ATOM 993 O O . THR A 1 122 ? 6.695 9.047 12.883 1 96.94 122 THR A O 1
ATOM 996 N N . PRO A 1 123 ? 7.906 10.93 12.852 1 97.56 123 PRO A N 1
ATOM 997 C CA . PRO A 1 123 ? 7.254 11.375 11.617 1 97.56 123 PRO A CA 1
ATOM 998 C C . PRO A 1 123 ? 7.438 10.391 10.461 1 97.56 123 PRO A C 1
ATOM 1000 O O . PRO A 1 123 ? 6.516 10.195 9.664 1 97.56 123 PRO A O 1
ATOM 1003 N N . ARG A 1 124 ? 8.555 9.703 10.391 1 96.81 124 ARG A N 1
ATOM 1004 C CA . ARG A 1 124 ? 8.789 8.711 9.344 1 96.81 124 ARG A CA 1
ATOM 1005 C C . ARG A 1 124 ? 7.77 7.582 9.422 1 96.81 124 ARG A C 1
ATOM 1007 O O . ARG A 1 124 ? 7.191 7.188 8.406 1 96.81 124 ARG A O 1
ATOM 1014 N N . LYS A 1 125 ? 7.57 7.117 10.594 1 97.38 125 LYS A N 1
ATOM 1015 C CA . LYS A 1 125 ? 6.648 5.996 10.75 1 97.38 125 LYS A CA 1
ATOM 1016 C C . LYS A 1 125 ? 5.227 6.395 10.367 1 97.38 125 LYS A C 1
ATOM 1018 O O . LYS A 1 125 ? 4.512 5.625 9.727 1 97.38 125 LYS A O 1
ATOM 1023 N N . LEU A 1 126 ? 4.867 7.59 10.758 1 98.12 126 LEU A N 1
ATOM 1024 C CA . LEU A 1 126 ? 3.512 8.039 10.469 1 98.12 126 LEU A CA 1
ATOM 1025 C C . LEU A 1 126 ? 3.334 8.328 8.984 1 98.12 126 LEU A C 1
ATOM 1027 O O . LEU A 1 126 ? 2.266 8.07 8.422 1 98.12 126 LEU A O 1
ATOM 1031 N N . LEU A 1 127 ? 4.379 8.844 8.312 1 98 127 LEU A N 1
ATOM 1032 C CA . LEU A 1 127 ? 4.34 9 6.863 1 98 127 LEU A CA 1
ATOM 1033 C C . LEU A 1 127 ? 4.246 7.641 6.176 1 98 127 LEU A C 1
ATOM 1035 O O . LEU A 1 127 ? 3.412 7.445 5.289 1 98 127 LEU A O 1
ATOM 1039 N N . THR A 1 128 ? 5.051 6.699 6.629 1 97.38 128 THR A N 1
ATOM 1040 C CA . THR A 1 128 ? 5.016 5.355 6.066 1 97.38 128 THR A CA 1
ATOM 1041 C C . THR A 1 128 ? 3.65 4.711 6.277 1 97.38 128 THR A C 1
ATOM 1043 O O . THR A 1 128 ? 3.09 4.109 5.359 1 97.38 128 THR A O 1
ATOM 1046 N N . HIS A 1 129 ? 3.086 4.879 7.441 1 98.19 129 HIS A N 1
ATOM 1047 C CA . HIS A 1 129 ? 1.785 4.305 7.77 1 98.19 129 HIS A CA 1
ATOM 1048 C C . HIS A 1 129 ? 0.694 4.867 6.863 1 98.19 129 HIS A C 1
ATOM 1050 O O . HIS A 1 129 ? -0.054 4.105 6.242 1 98.19 129 HIS A O 1
ATOM 1056 N N . THR A 1 130 ? 0.653 6.156 6.758 1 98.5 130 THR A N 1
ATOM 1057 C CA . THR A 1 130 ? -0.447 6.77 6.02 1 98.5 130 THR A CA 1
ATOM 1058 C C . THR A 1 130 ? -0.363 6.418 4.535 1 98.5 130 THR A C 1
ATOM 1060 O O . THR A 1 130 ? -1.381 6.133 3.9 1 98.5 130 THR A O 1
ATOM 1063 N N . MET A 1 131 ? 0.844 6.367 4.008 1 97.88 131 MET A N 1
ATOM 1064 C CA . MET A 1 131 ? 1.029 6.059 2.592 1 97.88 131 MET A CA 1
ATOM 1065 C C . MET A 1 131 ? 0.715 4.594 2.307 1 97.88 131 MET A C 1
ATOM 1067 O O . MET A 1 131 ? 0.011 4.281 1.344 1 97.88 131 MET A O 1
ATOM 1071 N N . THR A 1 132 ? 1.18 3.715 3.168 1 97.94 132 THR A N 1
ATOM 1072 C CA . THR A 1 132 ? 0.909 2.295 2.965 1 97.94 132 THR A CA 1
ATOM 1073 C C . THR A 1 132 ? -0.562 1.982 3.225 1 97.94 132 THR A C 1
ATOM 1075 O O . THR A 1 132 ? -1.151 1.14 2.545 1 97.94 132 THR A O 1
ATOM 1078 N N . HIS A 1 133 ? -1.151 2.639 4.16 1 98.44 133 HIS A N 1
ATOM 1079 C CA . HIS A 1 133 ? -2.572 2.51 4.461 1 98.44 133 HIS A CA 1
ATOM 1080 C C . HIS A 1 133 ? -3.428 2.865 3.25 1 98.44 133 HIS A C 1
ATOM 1082 O O . HIS A 1 133 ? -4.41 2.182 2.955 1 98.44 133 HIS A O 1
ATOM 1088 N N . GLU A 1 134 ? -3.006 3.934 2.602 1 98.5 134 GLU A N 1
ATOM 1089 C CA . GLU A 1 134 ? -3.711 4.324 1.383 1 98.5 134 GLU A CA 1
ATOM 1090 C C . GLU A 1 134 ? -3.688 3.199 0.35 1 98.5 134 GLU A C 1
ATOM 1092 O O . GLU A 1 134 ? -4.715 2.883 -0.253 1 98.5 134 GLU A O 1
ATOM 1097 N N . PHE A 1 135 ? -2.578 2.559 0.14 1 98.12 135 PHE A N 1
ATOM 1098 C CA . PHE A 1 135 ? -2.484 1.506 -0.865 1 98.12 135 PHE A CA 1
ATOM 1099 C C . PHE A 1 135 ? -3.254 0.267 -0.424 1 98.12 135 PHE A C 1
ATOM 1101 O O . PHE A 1 135 ? -3.844 -0.432 -1.252 1 98.12 135 PHE A O 1
ATOM 1108 N N . HIS A 1 136 ? -3.24 -0.001 0.87 1 97.19 136 HIS A N 1
ATOM 1109 C CA . HIS A 1 136 ? -4.039 -1.094 1.413 1 97.19 136 HIS A CA 1
ATOM 1110 C C . HIS A 1 136 ? -5.512 -0.927 1.06 1 97.19 136 HIS A C 1
ATOM 1112 O O . HIS A 1 136 ? -6.129 -1.836 0.495 1 97.19 136 HIS A O 1
ATOM 1118 N N . HIS A 1 137 ? -5.988 0.174 1.294 1 97 137 HIS A N 1
ATOM 1119 C CA . HIS A 1 137 ? -7.41 0.406 1.077 1 97 137 HIS A CA 1
ATOM 1120 C C . HIS A 1 137 ? -7.707 0.669 -0.395 1 97 137 HIS A C 1
ATOM 1122 O O . HIS A 1 137 ? -8.797 0.357 -0.878 1 97 137 HIS A O 1
ATOM 1128 N N . LYS A 1 138 ? -6.715 1.229 -1.136 1 97 138 LYS A N 1
ATOM 1129 C CA . LYS A 1 138 ? -6.867 1.3 -2.586 1 97 138 LYS A CA 1
ATOM 1130 C C . LYS A 1 138 ? -7.074 -0.088 -3.186 1 97 138 LYS A C 1
ATOM 1132 O O . LYS A 1 138 ? -7.91 -0.267 -4.074 1 97 138 LYS A O 1
ATOM 1137 N N . GLY A 1 139 ? -6.285 -1.059 -2.707 1 95 139 GLY A N 1
ATOM 1138 C CA . GLY A 1 139 ? -6.484 -2.434 -3.139 1 95 139 GLY A CA 1
ATOM 1139 C C . GLY A 1 139 ? -7.887 -2.945 -2.869 1 95 139 GLY A C 1
ATOM 1140 O O . GLY A 1 139 ? -8.453 -3.676 -3.686 1 95 139 GLY A O 1
ATOM 1141 N N . GLN A 1 140 ? -8.43 -2.551 -1.788 1 94.81 140 GLN A N 1
ATOM 1142 C CA . GLN A 1 140 ? -9.781 -2.973 -1.436 1 94.81 140 GLN A CA 1
ATOM 1143 C C . GLN A 1 140 ? -10.812 -2.305 -2.336 1 94.81 140 GLN A C 1
ATOM 1145 O O . GLN A 1 140 ? -11.781 -2.945 -2.764 1 94.81 140 GLN A O 1
ATOM 1150 N N . ILE A 1 141 ? -10.594 -1.058 -2.635 1 95.69 141 ILE A N 1
ATOM 1151 C CA . ILE A 1 141 ? -11.516 -0.343 -3.51 1 95.69 141 ILE A CA 1
ATOM 1152 C C . ILE A 1 141 ? -11.5 -0.966 -4.902 1 95.69 141 ILE A C 1
ATOM 1154 O O . ILE A 1 141 ? -12.539 -1.083 -5.555 1 95.69 141 ILE A O 1
ATOM 1158 N N . VAL A 1 142 ? -10.336 -1.345 -5.375 1 94.31 142 VAL A N 1
ATOM 1159 C CA . VAL A 1 142 ? -10.195 -2 -6.672 1 94.31 142 VAL A CA 1
ATOM 1160 C C . VAL A 1 142 ? -11.062 -3.26 -6.707 1 94.31 142 VAL A C 1
ATOM 1162 O O . VAL A 1 142 ? -11.734 -3.531 -7.699 1 94.31 142 VAL A O 1
ATOM 1165 N N . VAL A 1 143 ? -11.07 -3.988 -5.637 1 92.62 143 VAL A N 1
ATOM 1166 C CA . VAL A 1 143 ? -11.914 -5.176 -5.535 1 92.62 143 VAL A CA 1
ATOM 1167 C C . VAL A 1 143 ? -13.383 -4.773 -5.59 1 92.62 143 VAL A C 1
ATOM 1169 O O . VAL A 1 143 ? -14.18 -5.406 -6.289 1 92.62 143 VAL A O 1
ATOM 1172 N N . MET A 1 144 ? -13.742 -3.74 -4.895 1 93.31 144 MET A N 1
ATOM 1173 C CA . MET A 1 144 ? -15.125 -3.27 -4.883 1 93.31 144 MET A CA 1
ATOM 1174 C C . MET A 1 144 ? -15.57 -2.861 -6.285 1 93.31 144 MET A C 1
ATOM 1176 O O . MET A 1 144 ? -16.688 -3.166 -6.695 1 93.31 144 MET A O 1
ATOM 1180 N N . LEU A 1 145 ? -14.695 -2.164 -6.984 1 94.38 145 LEU A N 1
ATOM 1181 C CA . LEU A 1 145 ? -15.023 -1.737 -8.344 1 94.38 145 LEU A CA 1
ATOM 1182 C C . LEU A 1 145 ? -15.281 -2.939 -9.242 1 94.38 145 LEU A C 1
ATOM 1184 O O . LEU A 1 145 ? -16.219 -2.936 -10.039 1 94.38 145 LEU A O 1
ATOM 1188 N N . ARG A 1 146 ? -14.508 -3.932 -9.086 1 92 146 ARG A N 1
ATOM 1189 C CA . ARG A 1 146 ? -14.711 -5.145 -9.867 1 92 146 ARG A CA 1
ATOM 1190 C C . ARG A 1 146 ? -16.047 -5.797 -9.523 1 92 146 ARG A C 1
ATOM 1192 O O . ARG A 1 146 ? -16.766 -6.262 -10.414 1 92 146 ARG A O 1
ATOM 1199 N N . GLN A 1 147 ? -16.359 -5.836 -8.266 1 89.88 147 GLN A N 1
ATOM 1200 C CA . GLN A 1 147 ? -17.625 -6.418 -7.816 1 89.88 147 GLN A CA 1
ATOM 1201 C C . GLN A 1 147 ? -18.812 -5.656 -8.398 1 89.88 147 GLN A C 1
ATOM 1203 O O . GLN A 1 147 ? -19.875 -6.242 -8.625 1 89.88 147 GLN A O 1
ATOM 1208 N N . LEU A 1 148 ? -18.625 -4.449 -8.641 1 92.12 148 LEU A N 1
ATOM 1209 C CA . LEU A 1 148 ? -19.672 -3.592 -9.188 1 92.12 148 LEU A CA 1
ATOM 1210 C C . LEU A 1 148 ? -19.703 -3.674 -10.703 1 92.12 148 LEU A C 1
ATOM 1212 O O . LEU A 1 148 ? -20.531 -3.012 -11.352 1 92.12 148 LEU A O 1
ATOM 1216 N N . GLY A 1 149 ? -18.797 -4.461 -11.266 1 91.88 149 GLY A N 1
ATOM 1217 C CA . GLY A 1 149 ? -18.812 -4.699 -12.703 1 91.88 149 GLY A CA 1
ATOM 1218 C C . GLY A 1 149 ? -17.922 -3.754 -13.477 1 91.88 149 GLY A C 1
ATOM 1219 O O . GLY A 1 149 ? -17.953 -3.725 -14.711 1 91.88 149 GLY A O 1
ATOM 1220 N N . HIS A 1 150 ? -17.109 -2.973 -12.766 1 94.38 150 HIS A N 1
ATOM 1221 C CA . HIS A 1 150 ? -16.203 -2.035 -13.43 1 94.38 150 HIS A CA 1
ATOM 1222 C C . HIS A 1 150 ? -14.82 -2.658 -13.641 1 94.38 150 HIS A C 1
ATOM 1224 O O . HIS A 1 150 ? -14.43 -3.564 -12.906 1 94.38 150 HIS A O 1
ATOM 1230 N N . VAL A 1 151 ? -14.125 -2.23 -14.688 1 94.06 151 VAL A N 1
ATOM 1231 C CA . VAL A 1 151 ? -12.703 -2.51 -14.844 1 94.06 151 VAL A CA 1
ATOM 1232 C C . VAL A 1 151 ? -11.883 -1.44 -14.117 1 94.06 151 VAL A C 1
ATOM 1234 O O . VAL A 1 151 ? -11.883 -0.274 -14.523 1 94.06 151 VAL A O 1
ATOM 1237 N N . PRO A 1 152 ? -11.266 -1.847 -13.047 1 94.69 152 PRO A N 1
ATOM 1238 C CA . PRO A 1 152 ? -10.508 -0.826 -12.32 1 94.69 152 PRO A CA 1
ATOM 1239 C C . PRO A 1 152 ? -9.312 -0.295 -13.117 1 94.69 152 PRO A C 1
ATOM 1241 O O . PRO A 1 152 ? -8.758 -1.011 -13.953 1 94.69 152 PRO A O 1
ATOM 1244 N N . PRO A 1 153 ? -8.93 0.957 -12.867 1 96.25 153 PRO A N 1
ATOM 1245 C CA . PRO A 1 153 ? -7.73 1.504 -13.508 1 96.25 153 PRO A CA 1
ATOM 1246 C C . PRO A 1 153 ? -6.438 0.947 -12.906 1 96.25 153 PRO A C 1
ATOM 1248 O O . PRO A 1 153 ? -6.465 0.336 -11.836 1 96.25 153 PRO A O 1
ATOM 1251 N N . ASN A 1 154 ? -5.371 1.082 -13.656 1 95.5 154 ASN A N 1
ATOM 1252 C CA . ASN A 1 154 ? -4.051 0.784 -13.109 1 95.5 154 ASN A CA 1
ATOM 1253 C C . ASN A 1 154 ? -3.598 1.857 -12.125 1 95.5 154 ASN A C 1
ATOM 1255 O O . ASN A 1 154 ? -3.404 3.014 -12.508 1 95.5 154 ASN A O 1
ATOM 1259 N N . THR A 1 155 ? -3.441 1.449 -10.875 1 95.69 155 THR A N 1
ATOM 1260 C CA . THR A 1 155 ? -3.033 2.408 -9.859 1 95.69 155 THR A CA 1
ATOM 1261 C C . THR A 1 155 ? -1.651 2.061 -9.312 1 95.69 155 THR A C 1
ATOM 1263 O O . THR A 1 155 ? -1.349 2.342 -8.148 1 95.69 155 THR A O 1
ATOM 1266 N N . ASP A 1 156 ? -0.836 1.438 -10.102 1 97.12 156 ASP A N 1
ATOM 1267 C CA . ASP A 1 156 ? 0.544 1.146 -9.727 1 97.12 156 ASP A CA 1
ATOM 1268 C C . ASP A 1 156 ? 1.433 2.377 -9.898 1 97.12 156 ASP A C 1
ATOM 1270 O O . ASP A 1 156 ? 1.243 3.16 -10.828 1 97.12 156 ASP A O 1
ATOM 1274 N N . VAL A 1 157 ? 2.422 2.492 -9.109 1 97.75 157 VAL A N 1
ATOM 1275 C CA . VAL A 1 157 ? 3.371 3.6 -9.148 1 97.75 157 VAL A CA 1
ATOM 1276 C C . VAL A 1 157 ? 4.109 3.6 -10.484 1 97.75 157 VAL A C 1
ATOM 1278 O O . VAL A 1 157 ? 4.465 4.66 -11.008 1 97.75 157 VAL A O 1
ATOM 1281 N N . LEU A 1 158 ? 4.246 2.443 -11.125 1 96.44 158 LEU A N 1
ATOM 1282 C CA . LEU A 1 158 ? 4.977 2.359 -12.383 1 96.44 158 LEU A CA 1
ATOM 1283 C C . LEU A 1 158 ? 4.227 3.078 -13.492 1 96.44 158 LEU A C 1
ATOM 1285 O O . LEU A 1 158 ? 4.805 3.398 -14.539 1 96.44 158 LEU A O 1
ATOM 1289 N N . GLY A 1 159 ? 2.967 3.273 -13.32 1 94.81 159 GLY A N 1
ATOM 1290 C CA . GLY A 1 159 ? 2.17 3.963 -14.32 1 94.81 159 GLY A CA 1
ATOM 1291 C C . GLY A 1 159 ? 2.221 5.473 -14.188 1 94.81 159 GLY A C 1
ATOM 1292 O O . GLY A 1 159 ? 1.563 6.191 -14.945 1 94.81 159 GLY A O 1
ATOM 1293 N N . THR A 1 160 ? 3.012 5.98 -13.273 1 96.62 160 THR A N 1
ATOM 1294 C CA . THR A 1 160 ? 3.053 7.414 -13.008 1 96.62 160 THR A CA 1
ATOM 1295 C C . THR A 1 160 ? 4.227 8.062 -13.734 1 96.62 160 THR A C 1
ATOM 1297 O O . THR A 1 160 ? 5.109 7.375 -14.242 1 96.62 160 THR A O 1
ATOM 1300 N N . LYS A 1 161 ? 4.207 9.445 -13.797 1 92.81 161 LYS A N 1
ATOM 1301 C CA . LYS A 1 161 ? 5.254 10.25 -14.422 1 92.81 161 LYS A CA 1
ATOM 1302 C C . LYS A 1 161 ? 6.18 10.859 -13.367 1 92.81 161 LYS A C 1
ATOM 1304 O O . LYS A 1 161 ? 5.734 11.227 -12.281 1 92.81 161 LYS A O 1
ATOM 1309 N N . ASP A 1 162 ? 7.457 10.914 -13.719 1 88.88 162 ASP A N 1
ATOM 1310 C CA . ASP A 1 162 ? 8.422 11.531 -12.828 1 88.88 162 ASP A CA 1
ATOM 1311 C C . ASP A 1 162 ? 8.398 13.055 -12.953 1 88.88 162 ASP A C 1
ATOM 1313 O O . ASP A 1 162 ? 8.164 13.586 -14.047 1 88.88 162 ASP A O 1
ATOM 1317 N N . SER A 1 163 ? 8.148 13.844 -11.805 1 66.75 163 SER A N 1
ATOM 1318 C CA . SER A 1 163 ? 8.125 15.305 -11.883 1 66.75 163 SER A CA 1
ATOM 1319 C C . SER A 1 163 ? 9.391 15.844 -12.531 1 66.75 163 SER A C 1
ATOM 1321 O O . SER A 1 163 ? 10.5 15.406 -12.195 1 66.75 163 SER A O 1
ATOM 1323 N N . THR A 1 164 ? 9.508 16.344 -13.703 1 54.62 164 THR A N 1
ATOM 1324 C CA . THR A 1 164 ? 10.617 17.047 -14.328 1 54.62 164 THR A CA 1
ATOM 1325 C C . THR A 1 164 ? 10.977 18.297 -13.531 1 54.62 164 THR A C 1
ATOM 1327 O O . THR A 1 164 ? 10.094 19.047 -13.086 1 54.62 164 THR A O 1
ATOM 1330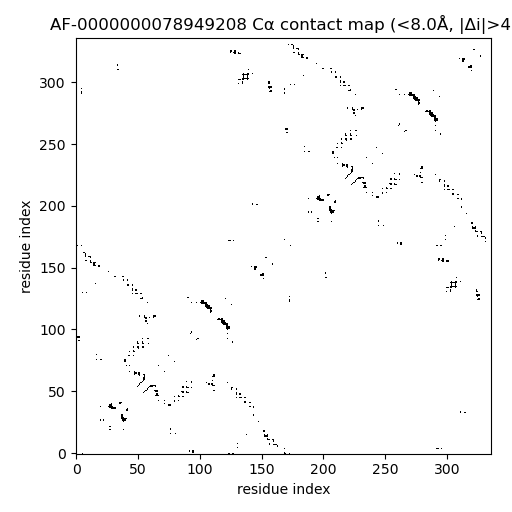 N N . GLU A 1 165 ? 12.148 18.484 -12.703 1 42.44 165 GLU A N 1
ATOM 1331 C CA . GLU A 1 165 ? 12.727 19.703 -12.141 1 42.44 165 GLU A CA 1
ATOM 1332 C C . GLU A 1 165 ? 12.414 20.922 -13.008 1 42.44 165 GLU A C 1
ATOM 1334 O O . GLU A 1 165 ? 12.531 22.062 -12.555 1 42.44 165 GLU A O 1
ATOM 1339 N N . THR A 1 166 ? 12.562 20.906 -14.336 1 36.81 166 THR A N 1
ATOM 1340 C CA . THR A 1 166 ? 13.008 22.156 -14.93 1 36.81 166 THR A CA 1
ATOM 1341 C C . THR A 1 166 ? 11.969 23.25 -14.719 1 36.81 166 THR A C 1
ATOM 1343 O O . THR A 1 166 ? 11.023 23.375 -15.5 1 36.81 166 THR A O 1
ATOM 1346 N N . GLU A 1 167 ? 11.164 23.312 -13.664 1 31.48 167 GLU A N 1
ATOM 1347 C CA . GLU A 1 167 ? 10.586 24.641 -13.766 1 31.48 167 GLU A CA 1
ATOM 1348 C C . GLU A 1 167 ? 11.641 25.719 -13.539 1 31.48 167 GLU A C 1
ATOM 1350 O O . GLU A 1 167 ? 12.117 25.906 -12.414 1 31.48 167 GLU A O 1
ATOM 1355 N N . THR A 1 168 ? 12.672 25.828 -14.266 1 25.77 168 THR A N 1
ATOM 1356 C CA . THR A 1 168 ? 13.273 27.156 -14.445 1 25.77 168 THR A CA 1
ATOM 1357 C C . THR A 1 168 ? 12.234 28.141 -14.969 1 25.77 168 THR A C 1
ATOM 1359 O O . THR A 1 168 ? 11.484 27.844 -15.898 1 25.77 168 THR A O 1
ATOM 1362 N N . MET B 1 1 ? 11.719 6.191 0.74 1 76.69 1 MET B N 1
ATOM 1363 C CA . MET B 1 1 ? 11.719 4.93 1.475 1 76.69 1 MET B CA 1
ATOM 1364 C C . MET B 1 1 ? 13.141 4.504 1.829 1 76.69 1 MET B C 1
ATOM 1366 O O . MET B 1 1 ? 14.062 4.652 1.019 1 76.69 1 MET B O 1
ATOM 1370 N N . ASN B 1 2 ? 13.305 4.195 3.09 1 83.62 2 ASN B N 1
ATOM 1371 C CA . ASN B 1 2 ? 14.602 3.682 3.516 1 83.62 2 ASN B CA 1
ATOM 1372 C C . ASN B 1 2 ? 14.469 2.322 4.195 1 83.62 2 ASN B C 1
ATOM 1374 O O . ASN B 1 2 ? 13.383 1.743 4.23 1 83.62 2 ASN B O 1
ATOM 1378 N N . VAL B 1 3 ? 15.594 1.817 4.57 1 87.62 3 VAL B N 1
ATOM 1379 C CA . VAL B 1 3 ? 15.656 0.459 5.098 1 87.62 3 VAL B CA 1
ATOM 1380 C C . VAL B 1 3 ? 14.781 0.349 6.344 1 87.62 3 VAL B C 1
ATOM 1382 O O . VAL B 1 3 ? 14.203 -0.706 6.613 1 87.62 3 VAL B O 1
ATOM 1385 N N . VAL B 1 4 ? 14.602 1.445 7.004 1 90.69 4 VAL B N 1
ATOM 1386 C CA . VAL B 1 4 ? 13.781 1.46 8.211 1 90.69 4 VAL B CA 1
ATOM 1387 C C . VAL B 1 4 ? 12.312 1.247 7.844 1 90.69 4 VAL B C 1
ATOM 1389 O O . VAL B 1 4 ? 11.609 0.462 8.492 1 90.69 4 VAL B O 1
ATOM 1392 N N . ASP B 1 5 ? 11.812 1.927 6.805 1 94.69 5 ASP B N 1
ATOM 1393 C CA . ASP B 1 5 ? 10.453 1.726 6.312 1 94.69 5 ASP B CA 1
ATOM 1394 C C . ASP B 1 5 ? 10.203 0.26 5.961 1 94.69 5 ASP B C 1
ATOM 1396 O O . ASP B 1 5 ? 9.164 -0.301 6.309 1 94.69 5 ASP B O 1
ATOM 1400 N N . TYR B 1 6 ? 11.203 -0.301 5.328 1 96.94 6 TYR B N 1
ATOM 1401 C CA . TYR B 1 6 ? 11.031 -1.661 4.832 1 96.94 6 TYR B CA 1
ATOM 1402 C C . TYR B 1 6 ? 10.945 -2.656 5.984 1 96.94 6 TYR B C 1
ATOM 1404 O O . TYR B 1 6 ? 10.227 -3.654 5.895 1 96.94 6 TYR B O 1
ATOM 1412 N N . ARG B 1 7 ? 11.586 -2.375 7.094 1 96.75 7 ARG B N 1
ATOM 1413 C CA . ARG B 1 7 ? 11.508 -3.256 8.258 1 96.75 7 ARG B CA 1
ATOM 1414 C C . ARG B 1 7 ? 10.078 -3.328 8.797 1 96.75 7 ARG B C 1
ATOM 1416 O O . ARG B 1 7 ? 9.633 -4.387 9.234 1 96.75 7 ARG B O 1
ATOM 1423 N N . TRP B 1 8 ? 9.43 -2.201 8.812 1 97.62 8 TRP B N 1
ATOM 1424 C CA . TRP B 1 8 ? 8.023 -2.211 9.211 1 97.62 8 TRP B CA 1
ATOM 1425 C C . TRP B 1 8 ? 7.191 -3.033 8.242 1 97.62 8 TRP B C 1
ATOM 1427 O O . TRP B 1 8 ? 6.293 -3.771 8.656 1 97.62 8 TRP B O 1
ATOM 1437 N N . ILE B 1 9 ? 7.453 -2.91 6.938 1 98 9 ILE B N 1
ATOM 1438 C CA . ILE B 1 9 ? 6.723 -3.639 5.906 1 98 9 ILE B CA 1
ATOM 1439 C C . ILE B 1 9 ? 6.941 -5.141 6.082 1 98 9 ILE B C 1
ATOM 1441 O O . ILE B 1 9 ? 6 -5.926 5.984 1 98 9 ILE B O 1
ATOM 1445 N N . GLN B 1 10 ? 8.18 -5.523 6.438 1 98.25 10 GLN B N 1
ATOM 1446 C CA . GLN B 1 10 ? 8.492 -6.926 6.695 1 98.25 10 GLN B CA 1
ATOM 1447 C C . GLN B 1 10 ? 7.652 -7.473 7.844 1 98.25 10 GLN B C 1
ATOM 1449 O O . GLN B 1 10 ? 7.152 -8.594 7.777 1 98.25 10 GLN B O 1
ATOM 1454 N N . GLN B 1 11 ? 7.535 -6.656 8.844 1 98.44 11 GLN B N 1
ATOM 1455 C CA . GLN B 1 11 ? 6.766 -7.082 10.008 1 98.44 11 GLN B CA 1
ATOM 1456 C C . GLN B 1 11 ? 5.293 -7.27 9.656 1 98.44 11 GLN B C 1
ATOM 1458 O O . GLN B 1 11 ? 4.664 -8.242 10.078 1 98.44 11 GLN B O 1
ATOM 1463 N N . THR B 1 12 ? 4.723 -6.34 8.883 1 98.62 12 THR B N 1
ATOM 1464 C CA . THR B 1 12 ? 3.324 -6.477 8.5 1 98.62 12 THR B CA 1
ATOM 1465 C C . THR B 1 12 ? 3.131 -7.676 7.574 1 98.62 12 THR B C 1
ATOM 1467 O O . THR B 1 12 ? 2.094 -8.336 7.621 1 98.62 12 THR B O 1
ATOM 1470 N N . ARG B 1 13 ? 4.113 -7.945 6.723 1 98.75 13 ARG B N 1
ATOM 1471 C CA . ARG B 1 13 ? 4.066 -9.117 5.852 1 98.75 13 ARG B CA 1
ATOM 1472 C C . ARG B 1 13 ? 4.055 -10.406 6.672 1 98.75 13 ARG B C 1
ATOM 1474 O O . ARG B 1 13 ? 3.299 -11.336 6.371 1 98.75 13 ARG B O 1
ATOM 1481 N N . LYS B 1 14 ? 4.98 -10.43 7.637 1 98.44 14 LYS B N 1
ATOM 1482 C CA . LYS B 1 14 ? 5.031 -11.617 8.492 1 98.44 14 LYS B CA 1
ATOM 1483 C C . LYS B 1 14 ? 3.678 -11.875 9.148 1 98.44 14 LYS B C 1
ATOM 1485 O O . LYS B 1 14 ? 3.238 -13.023 9.242 1 98.44 14 LYS B O 1
ATOM 1490 N N . THR B 1 15 ? 3.025 -10.82 9.633 1 98.62 15 THR B N 1
ATOM 1491 C CA . THR B 1 15 ? 1.705 -10.922 10.242 1 98.62 15 THR B CA 1
ATOM 1492 C C . THR B 1 15 ? 0.708 -11.547 9.266 1 98.62 15 THR B C 1
ATOM 1494 O O . THR B 1 15 ? -0.051 -12.445 9.641 1 98.62 15 THR B O 1
ATOM 1497 N N . LEU B 1 16 ? 0.717 -11.094 8.023 1 98.56 16 LEU B N 1
ATOM 1498 C CA . LEU B 1 16 ? -0.191 -11.625 7.012 1 98.56 16 LEU B CA 1
ATOM 1499 C C . LEU B 1 16 ? 0.135 -13.078 6.699 1 98.56 16 LEU B C 1
ATOM 1501 O O . LEU B 1 16 ? -0.768 -13.914 6.598 1 98.56 16 LEU B O 1
ATOM 1505 N N . LEU B 1 17 ? 1.402 -13.352 6.496 1 98.62 17 LEU B N 1
ATOM 1506 C CA . LEU B 1 17 ? 1.827 -14.703 6.145 1 98.62 17 LEU B CA 1
ATOM 1507 C C . LEU B 1 17 ? 1.457 -15.695 7.246 1 98.62 17 LEU B C 1
ATOM 1509 O O . LEU B 1 17 ? 1.028 -16.812 6.961 1 98.62 17 LEU B O 1
ATOM 1513 N N . ASP B 1 18 ? 1.622 -15.25 8.531 1 98.38 18 ASP B N 1
ATOM 1514 C CA . ASP B 1 18 ? 1.219 -16.094 9.656 1 98.38 18 ASP B CA 1
ATOM 1515 C C . ASP B 1 18 ? -0.27 -16.422 9.586 1 98.38 18 ASP B C 1
ATOM 1517 O O . ASP B 1 18 ? -0.67 -17.562 9.844 1 98.38 18 ASP B O 1
ATOM 1521 N N . ALA B 1 19 ? -1.075 -15.484 9.258 1 98.19 19 ALA B N 1
ATOM 1522 C CA . ALA B 1 19 ? -2.51 -15.711 9.109 1 98.19 19 ALA B CA 1
ATOM 1523 C C . ALA B 1 19 ? -2.795 -16.656 7.953 1 98.19 19 ALA B C 1
ATOM 1525 O O . ALA B 1 19 ? -3.658 -17.531 8.062 1 98.19 19 ALA B O 1
ATOM 1526 N N . CYS B 1 20 ? -2.092 -16.547 6.867 1 97.88 20 CYS B N 1
ATOM 1527 C CA . CYS B 1 20 ? -2.32 -17.359 5.676 1 97.88 20 CYS B CA 1
ATOM 1528 C C . CYS B 1 20 ? -1.867 -18.797 5.898 1 97.88 20 CYS B C 1
ATOM 1530 O O . CYS B 1 20 ? -2.367 -19.719 5.25 1 97.88 20 CYS B O 1
ATOM 1532 N N . GLU B 1 21 ? -0.893 -18.953 6.789 1 97.69 21 GLU B N 1
ATOM 1533 C CA . GLU B 1 21 ? -0.41 -20.297 7.117 1 97.69 21 GLU B CA 1
ATOM 1534 C C . GLU B 1 21 ? -1.518 -21.141 7.73 1 97.69 21 GLU B C 1
ATOM 1536 O O . GLU B 1 21 ? -1.446 -22.375 7.711 1 97.69 21 GLU B O 1
ATOM 1541 N N . LYS B 1 22 ? -2.541 -20.484 8.234 1 97.38 22 LYS B N 1
ATOM 1542 C CA . LYS B 1 22 ? -3.621 -21.188 8.922 1 97.38 22 LYS B CA 1
ATOM 1543 C C . LYS B 1 22 ? -4.719 -21.609 7.949 1 97.38 22 LYS B C 1
ATOM 1545 O O . LYS B 1 22 ? -5.664 -22.297 8.328 1 97.38 22 LYS B O 1
ATOM 1550 N N . LEU B 1 23 ? -4.598 -21.297 6.73 1 97.5 23 LEU B N 1
ATOM 1551 C CA . LEU B 1 23 ? -5.613 -21.641 5.734 1 97.5 23 LEU B CA 1
ATOM 1552 C C . LEU B 1 23 ? -5.555 -23.109 5.375 1 97.5 23 LEU B C 1
ATOM 1554 O O . LEU B 1 23 ? -4.469 -23.688 5.297 1 97.5 23 LEU B O 1
ATOM 1558 N N . SER B 1 24 ? -6.746 -23.703 5.109 1 97.44 24 SER B N 1
ATOM 1559 C CA . SER B 1 24 ? -6.797 -25.031 4.531 1 97.44 24 SER B CA 1
ATOM 1560 C C . SER B 1 24 ? -6.301 -25.031 3.086 1 97.44 24 SER B C 1
ATOM 1562 O O . SER B 1 24 ? -6.18 -23.969 2.469 1 97.44 24 SER B O 1
ATOM 1564 N N . ALA B 1 25 ? -6.008 -26.234 2.602 1 95.62 25 ALA B N 1
ATOM 1565 C CA . ALA B 1 25 ? -5.57 -26.359 1.215 1 95.62 25 ALA B CA 1
ATOM 1566 C C . ALA B 1 25 ? -6.605 -25.781 0.257 1 95.62 25 ALA B C 1
ATOM 1568 O O . ALA B 1 25 ? -6.25 -25.125 -0.734 1 95.62 25 ALA B O 1
ATOM 1569 N N . ASP B 1 26 ? -7.887 -26.031 0.552 1 95.75 26 ASP B N 1
ATOM 1570 C CA . ASP B 1 26 ? -8.969 -25.516 -0.279 1 95.75 26 ASP B CA 1
ATOM 1571 C C . ASP B 1 26 ? -9.031 -23.984 -0.221 1 95.75 26 ASP B C 1
ATOM 1573 O O . ASP B 1 26 ? -9.227 -23.328 -1.246 1 95.75 26 ASP B O 1
ATOM 1577 N N . GLU B 1 27 ? -8.859 -23.406 0.899 1 96.62 27 GLU B N 1
ATOM 1578 C CA . GLU B 1 27 ? -8.898 -21.969 1.071 1 96.62 27 GLU B CA 1
ATOM 1579 C C . GLU B 1 27 ? -7.703 -21.297 0.4 1 96.62 27 GLU B C 1
ATOM 1581 O O . GLU B 1 27 ? -7.832 -20.219 -0.176 1 96.62 27 GLU B O 1
ATOM 1586 N N . TRP B 1 28 ? -6.586 -21.984 0.455 1 96.5 28 TRP B N 1
ATOM 1587 C CA . TRP B 1 28 ? -5.328 -21.516 -0.114 1 96.5 28 TRP B CA 1
ATOM 1588 C C . TRP B 1 28 ? -5.473 -21.25 -1.608 1 96.5 28 TRP B C 1
ATOM 1590 O O . TRP B 1 28 ? -4.926 -20.266 -2.127 1 96.5 28 TRP B O 1
ATOM 1600 N N . THR B 1 29 ? -6.309 -21.953 -2.275 1 94.81 29 THR B N 1
ATOM 1601 C CA . THR B 1 29 ? -6.426 -21.875 -3.727 1 94.81 29 THR B CA 1
ATOM 1602 C C . THR B 1 29 ? -7.832 -21.438 -4.133 1 94.81 29 THR B C 1
ATOM 1604 O O . THR B 1 29 ? -8.164 -21.406 -5.32 1 94.81 29 THR B O 1
ATOM 1607 N N . ALA B 1 30 ? -8.641 -21.141 -3.135 1 93.81 30 ALA B N 1
ATOM 1608 C CA . ALA B 1 30 ? -10.016 -20.75 -3.434 1 93.81 30 ALA B CA 1
ATOM 1609 C C . ALA B 1 30 ? -10.062 -19.516 -4.344 1 93.81 30 ALA B C 1
ATOM 1611 O O . ALA B 1 30 ? -9.359 -18.531 -4.105 1 93.81 30 ALA B O 1
ATOM 1612 N N . GLN B 1 31 ? -10.891 -19.609 -5.359 1 90.81 31 GLN B N 1
ATOM 1613 C CA . GLN B 1 31 ? -11.023 -18.5 -6.297 1 90.81 31 GLN B CA 1
ATOM 1614 C C . GLN B 1 31 ? -12.031 -17.469 -5.793 1 90.81 31 GLN B C 1
ATOM 1616 O O . GLN B 1 31 ? -13.062 -17.828 -5.219 1 90.81 31 GLN B O 1
ATOM 1621 N N . ASN B 1 32 ? -11.727 -16.203 -5.91 1 78.69 32 ASN B N 1
ATOM 1622 C CA . ASN B 1 32 ? -12.57 -15.156 -5.363 1 78.69 32 ASN B CA 1
ATOM 1623 C C . ASN B 1 32 ? -13.234 -14.336 -6.473 1 78.69 32 ASN B C 1
ATOM 1625 O O . ASN B 1 32 ? -14.148 -13.555 -6.211 1 78.69 32 ASN B O 1
ATOM 1629 N N . GLY B 1 33 ? -12.852 -14.516 -7.621 1 72.19 33 GLY B N 1
ATOM 1630 C CA . GLY B 1 33 ? -13.539 -13.914 -8.75 1 72.19 33 GLY B CA 1
ATOM 1631 C C . GLY B 1 33 ? -13 -12.531 -9.109 1 72.19 33 GLY B C 1
ATOM 1632 O O . GLY B 1 33 ? -13.523 -11.875 -10.008 1 72.19 33 GLY B O 1
ATOM 1633 N N . TYR B 1 34 ? -12.203 -12.078 -8.375 1 67.12 34 TYR B N 1
ATOM 1634 C CA . TYR B 1 34 ? -11.703 -10.758 -8.727 1 67.12 34 TYR B CA 1
ATOM 1635 C C . TYR B 1 34 ? -10.18 -10.719 -8.672 1 67.12 34 TYR B C 1
ATOM 1637 O O . TYR B 1 34 ? -9.57 -11.414 -7.859 1 67.12 34 TYR B O 1
ATOM 1645 N N . GLY B 1 35 ? -9.57 -10 -9.688 1 60.94 35 GLY B N 1
ATOM 1646 C CA . GLY B 1 35 ? -8.133 -9.789 -9.734 1 60.94 35 GLY B CA 1
ATOM 1647 C C . GLY B 1 35 ? -7.348 -11.078 -9.875 1 60.94 35 GLY B C 1
ATOM 1648 O O . GLY B 1 35 ? -7.598 -11.867 -10.789 1 60.94 35 GLY B O 1
ATOM 1649 N N . LEU B 1 36 ? -6.422 -11.102 -8.797 1 68.31 36 LEU B N 1
ATOM 1650 C CA . LEU B 1 36 ? -5.684 -12.352 -8.672 1 68.31 36 LEU B CA 1
ATOM 1651 C C . LEU B 1 36 ? -6.508 -13.398 -7.926 1 68.31 36 LEU B C 1
ATOM 1653 O O . LEU B 1 36 ? -7.246 -13.062 -6.996 1 68.31 36 LEU B O 1
ATOM 1657 N N . GLN B 1 37 ? -6.777 -14.5 -8.43 1 81.94 37 GLN B N 1
ATOM 1658 C CA . GLN B 1 37 ? -7.852 -15.469 -8.219 1 81.94 37 GLN B CA 1
ATOM 1659 C C . GLN B 1 37 ? -7.762 -16.094 -6.832 1 81.94 37 GLN B C 1
ATOM 1661 O O . GLN B 1 37 ? -8.727 -16.688 -6.352 1 81.94 37 GLN B O 1
ATOM 1666 N N . SER B 1 38 ? -6.629 -15.992 -6.16 1 95.06 38 SER B N 1
ATOM 1667 C CA . SER B 1 38 ? -6.527 -16.672 -4.875 1 95.06 38 SER B CA 1
ATOM 1668 C C . SER B 1 38 ? -5.48 -16.016 -3.979 1 95.06 38 SER B C 1
ATOM 1670 O O . SER B 1 38 ? -4.688 -15.195 -4.441 1 95.06 38 SER B O 1
ATOM 1672 N N . VAL B 1 39 ? -5.551 -16.391 -2.707 1 96.81 39 VAL B N 1
ATOM 1673 C CA . VAL B 1 39 ? -4.535 -15.953 -1.759 1 96.81 39 VAL B CA 1
ATOM 1674 C C . VAL B 1 39 ? -3.15 -16.375 -2.244 1 96.81 39 VAL B C 1
ATOM 1676 O O . VAL B 1 39 ? -2.217 -15.578 -2.266 1 96.81 39 VAL B O 1
ATOM 1679 N N . ARG B 1 40 ? -3.037 -17.609 -2.736 1 97.12 40 ARG B N 1
ATOM 1680 C CA . ARG B 1 40 ? -1.775 -18.125 -3.268 1 97.12 40 ARG B CA 1
ATOM 1681 C C . ARG B 1 40 ? -1.272 -17.25 -4.41 1 97.12 40 ARG B C 1
ATOM 1683 O O . ARG B 1 40 ? -0.159 -16.719 -4.352 1 97.12 40 ARG B O 1
ATOM 1690 N N . ASP B 1 41 ? -2.146 -17.062 -5.363 1 96.62 41 ASP B N 1
ATOM 1691 C CA . ASP B 1 41 ? -1.74 -16.344 -6.566 1 96.62 41 ASP B CA 1
ATOM 1692 C C . ASP B 1 41 ? -1.329 -14.906 -6.227 1 96.62 41 ASP B C 1
ATOM 1694 O O . ASP B 1 41 ? -0.399 -14.367 -6.828 1 96.62 41 ASP B O 1
ATOM 1698 N N . THR B 1 42 ? -2.02 -14.336 -5.301 1 97.12 42 THR B N 1
ATOM 1699 C CA . THR B 1 42 ? -1.768 -12.945 -4.926 1 97.12 42 THR B CA 1
ATOM 1700 C C . THR B 1 42 ? -0.447 -12.828 -4.172 1 97.12 42 THR B C 1
ATOM 1702 O O . THR B 1 42 ? 0.342 -11.914 -4.434 1 97.12 42 THR B O 1
ATOM 1705 N N . LEU B 1 43 ? -0.153 -13.758 -3.254 1 98 43 LEU B N 1
ATOM 1706 C CA . LEU B 1 43 ? 1.11 -13.742 -2.525 1 98 43 LEU B CA 1
ATOM 1707 C C . LEU B 1 43 ? 2.287 -13.953 -3.471 1 98 43 LEU B C 1
ATOM 1709 O O . LEU B 1 43 ? 3.309 -13.273 -3.361 1 98 43 LEU B O 1
ATOM 1713 N N . VAL B 1 44 ? 2.156 -14.867 -4.375 1 97.88 44 VAL B N 1
ATOM 1714 C CA . VAL B 1 44 ? 3.213 -15.125 -5.348 1 97.88 44 VAL B CA 1
ATOM 1715 C C . VAL B 1 44 ? 3.463 -13.875 -6.188 1 97.88 44 VAL B C 1
ATOM 1717 O O . VAL B 1 44 ? 4.613 -13.492 -6.41 1 97.88 44 VAL B O 1
ATOM 1720 N N . HIS B 1 45 ? 2.406 -13.242 -6.605 1 97.69 45 HIS B N 1
ATOM 1721 C CA . HIS B 1 45 ? 2.5 -12.023 -7.406 1 97.69 45 HIS B CA 1
ATOM 1722 C C . HIS B 1 45 ? 3.232 -10.922 -6.648 1 97.69 45 HIS B C 1
ATOM 1724 O O . HIS B 1 45 ? 4.062 -10.211 -7.223 1 97.69 45 HIS B O 1
ATOM 1730 N N . MET B 1 46 ? 2.934 -10.789 -5.414 1 98.19 46 MET B N 1
ATOM 1731 C CA . MET B 1 46 ? 3.588 -9.797 -4.562 1 98.19 46 MET B CA 1
ATOM 1732 C C . MET B 1 46 ? 5.094 -10.039 -4.508 1 98.19 46 MET B C 1
ATOM 1734 O O . MET B 1 46 ? 5.883 -9.117 -4.711 1 98.19 46 MET B O 1
ATOM 1738 N N . ALA B 1 47 ? 5.449 -11.273 -4.23 1 98.75 47 ALA B N 1
ATOM 1739 C CA . ALA B 1 47 ? 6.863 -11.609 -4.148 1 98.75 47 ALA B CA 1
ATOM 1740 C C . ALA B 1 47 ? 7.555 -11.43 -5.496 1 98.75 47 ALA B C 1
ATOM 1742 O O . ALA B 1 47 ? 8.664 -10.891 -5.566 1 98.75 47 ALA B O 1
ATOM 1743 N N . ASP B 1 48 ? 6.891 -11.852 -6.543 1 98.69 48 ASP B N 1
ATOM 1744 C CA . ASP B 1 48 ? 7.449 -11.766 -7.887 1 98.69 48 ASP B CA 1
ATOM 1745 C C . ASP B 1 48 ? 7.758 -10.312 -8.258 1 98.69 48 ASP B C 1
ATOM 1747 O O . ASP B 1 48 ? 8.719 -10.039 -8.977 1 98.69 48 ASP B O 1
ATOM 1751 N N . CYS B 1 49 ? 6.973 -9.438 -7.789 1 98.81 49 CYS B N 1
ATOM 1752 C CA . CYS B 1 49 ? 7.195 -8.031 -8.094 1 98.81 49 CYS B CA 1
ATOM 1753 C C . CYS B 1 49 ? 8.555 -7.566 -7.578 1 98.81 49 CYS B C 1
ATOM 1755 O O . CYS B 1 49 ? 9.289 -6.887 -8.289 1 98.81 49 CYS B O 1
ATOM 1757 N N . TYR B 1 50 ? 8.938 -7.945 -6.348 1 98.88 50 TYR B N 1
ATOM 1758 C CA . TYR B 1 50 ? 10.266 -7.637 -5.816 1 98.88 50 TYR B CA 1
ATOM 1759 C C . TYR B 1 50 ? 11.352 -8.305 -6.645 1 98.88 50 TYR B C 1
ATOM 1761 O O . TYR B 1 50 ? 12.359 -7.672 -6.984 1 98.88 50 TYR B O 1
ATOM 1769 N N . HIS B 1 51 ? 11.109 -9.578 -6.977 1 98.94 51 HIS B N 1
ATOM 1770 C CA . HIS B 1 51 ? 12.102 -10.336 -7.738 1 98.94 51 HIS B CA 1
ATOM 1771 C C . HIS B 1 51 ? 12.336 -9.711 -9.109 1 98.94 51 HIS B C 1
ATOM 1773 O O . HIS B 1 51 ? 13.469 -9.641 -9.578 1 98.94 51 HIS B O 1
ATOM 1779 N N . ALA B 1 52 ? 11.305 -9.258 -9.703 1 98.88 52 ALA B N 1
ATOM 1780 C CA . ALA B 1 52 ? 11.391 -8.703 -11.047 1 98.88 52 ALA B CA 1
ATOM 1781 C C . ALA B 1 52 ? 12.109 -7.359 -11.047 1 98.88 52 ALA B C 1
ATOM 1783 O O . ALA B 1 52 ? 13.141 -7.199 -11.703 1 98.88 52 ALA B O 1
ATOM 1784 N N . TRP B 1 53 ? 11.695 -6.477 -10.266 1 98.81 53 TRP B N 1
ATOM 1785 C CA . TRP B 1 53 ? 12.156 -5.098 -10.414 1 98.81 53 TRP B CA 1
ATOM 1786 C C . TRP B 1 53 ? 13.445 -4.871 -9.625 1 98.81 53 TRP B C 1
ATOM 1788 O O . TRP B 1 53 ? 14.328 -4.145 -10.078 1 98.81 53 TRP B O 1
ATOM 1798 N N . LEU B 1 54 ? 13.57 -5.504 -8.422 1 98.81 54 LEU B N 1
ATOM 1799 C CA . LEU B 1 54 ? 14.781 -5.309 -7.629 1 98.81 54 LEU B CA 1
ATOM 1800 C C . LEU B 1 54 ? 15.805 -6.398 -7.93 1 98.81 54 LEU B C 1
ATOM 1802 O O . LEU B 1 54 ? 16.969 -6.098 -8.211 1 98.81 54 LEU B O 1
ATOM 1806 N N . GLY B 1 55 ? 15.398 -7.617 -7.93 1 98.81 55 GLY B N 1
ATOM 1807 C CA . GLY B 1 55 ? 16.312 -8.727 -8.156 1 98.81 55 GLY B CA 1
ATOM 1808 C C . GLY B 1 55 ? 16.812 -8.805 -9.586 1 98.81 55 GLY B C 1
ATOM 1809 O O . GLY B 1 55 ? 18 -9.062 -9.82 1 98.81 55 GLY B O 1
ATOM 1810 N N . SER B 1 56 ? 15.898 -8.609 -10.539 1 98.81 56 SER B N 1
ATOM 1811 C CA . SER B 1 56 ? 16.234 -8.773 -11.953 1 98.81 56 SER B CA 1
ATOM 1812 C C . SER B 1 56 ? 16.656 -7.445 -12.578 1 98.81 56 SER B C 1
ATOM 1814 O O . SER B 1 56 ? 17.828 -7.254 -12.914 1 98.81 56 SER B O 1
ATOM 1816 N N . PHE B 1 57 ? 15.852 -6.414 -12.555 1 98.75 57 PHE B N 1
ATOM 1817 C CA . PHE B 1 57 ? 16.109 -5.172 -13.281 1 98.75 57 PHE B CA 1
ATOM 1818 C C . PHE B 1 57 ? 17.25 -4.398 -12.633 1 98.75 57 PHE B C 1
ATOM 1820 O O . PHE B 1 57 ? 18.203 -3.998 -13.312 1 98.75 57 PHE B O 1
ATOM 1827 N N . LEU B 1 58 ? 17.219 -4.215 -11.352 1 98.56 58 LEU B N 1
ATOM 1828 C CA . LEU B 1 58 ? 18.234 -3.389 -10.695 1 98.56 58 LEU B CA 1
ATOM 1829 C C . LEU B 1 58 ? 19.516 -4.18 -10.477 1 98.56 58 LEU B C 1
ATOM 1831 O O . LEU B 1 58 ? 20.609 -3.691 -10.773 1 98.56 58 LEU B O 1
ATOM 1835 N N . LEU B 1 59 ? 19.359 -5.438 -9.914 1 98.62 59 LEU B N 1
ATOM 1836 C CA . LEU B 1 59 ? 20.531 -6.141 -9.406 1 98.62 59 LEU B CA 1
ATOM 1837 C C . LEU B 1 59 ? 21.062 -7.125 -10.438 1 98.62 59 LEU B C 1
ATOM 1839 O O . LEU B 1 59 ? 22.188 -7.629 -10.305 1 98.62 59 LEU B O 1
ATOM 1843 N N . LEU B 1 60 ? 20.281 -7.457 -11.445 1 98.19 60 LEU B N 1
ATOM 1844 C CA . LEU B 1 60 ? 20.656 -8.352 -12.531 1 98.19 60 LEU B CA 1
ATOM 1845 C C . LEU B 1 60 ? 21.047 -9.727 -12 1 98.19 60 LEU B C 1
ATOM 1847 O O . LEU B 1 60 ? 21.953 -10.367 -12.523 1 98.19 60 LEU B O 1
ATOM 1851 N N . LYS B 1 61 ? 20.328 -10.195 -10.945 1 98.38 61 LYS B N 1
ATOM 1852 C CA . LYS B 1 61 ? 20.656 -11.461 -10.297 1 98.38 61 LYS B CA 1
ATOM 1853 C C . LYS B 1 61 ? 19.891 -12.625 -10.93 1 98.38 61 LYS B C 1
ATOM 1855 O O . LYS B 1 61 ? 20.234 -13.789 -10.719 1 98.38 61 LYS B O 1
ATOM 1860 N N . THR B 1 62 ? 18.859 -12.344 -11.672 1 97.62 62 THR B N 1
ATOM 1861 C CA . THR B 1 62 ? 18.078 -13.375 -12.336 1 97.62 62 THR B CA 1
ATOM 1862 C C . THR B 1 62 ? 17.422 -12.828 -13.602 1 97.62 62 THR B C 1
ATOM 1864 O O . THR B 1 62 ? 17.109 -11.641 -13.68 1 97.62 62 THR B O 1
ATOM 1867 N N . LYS B 1 63 ? 17.156 -13.672 -14.57 1 96.19 63 LYS B N 1
ATOM 1868 C CA . LYS B 1 63 ? 16.422 -13.328 -15.789 1 96.19 63 LYS B CA 1
ATOM 1869 C C . LYS B 1 63 ? 15.047 -13.992 -15.805 1 96.19 63 LYS B C 1
ATOM 1871 O O . LYS B 1 63 ? 14.289 -13.836 -16.766 1 96.19 63 LYS B O 1
ATOM 1876 N N . SER B 1 64 ? 14.773 -14.719 -14.758 1 97.25 64 SER B N 1
ATOM 1877 C CA . SER B 1 64 ? 13.492 -15.414 -14.625 1 97.25 64 SER B CA 1
ATOM 1878 C C . SER B 1 64 ? 12.836 -15.117 -13.289 1 97.25 64 SER B C 1
ATOM 1880 O O . SER B 1 64 ? 12.594 -16.031 -12.492 1 97.25 64 SER B O 1
ATOM 1882 N N . PRO B 1 65 ? 12.461 -13.914 -13.062 1 98.31 65 PRO B N 1
ATOM 1883 C CA . PRO B 1 65 ? 11.938 -13.516 -11.758 1 98.31 65 PRO B CA 1
ATOM 1884 C C . PRO B 1 65 ? 10.477 -13.914 -11.555 1 98.31 65 PRO B C 1
ATOM 1886 O O . PRO B 1 65 ? 9.992 -13.938 -10.422 1 98.31 65 PRO B O 1
ATOM 1889 N N . ILE B 1 66 ? 9.789 -14.219 -12.664 1 98.19 66 ILE B N 1
ATOM 1890 C CA . ILE B 1 66 ? 8.352 -14.461 -12.586 1 98.19 66 ILE B CA 1
ATOM 1891 C C . ILE B 1 66 ? 8.086 -15.953 -12.438 1 98.19 66 ILE B C 1
ATOM 1893 O O . ILE B 1 66 ? 8.602 -16.766 -13.211 1 98.19 66 ILE B O 1
ATOM 1897 N N . THR B 1 67 ? 7.328 -16.25 -11.438 1 97.88 67 THR B N 1
ATOM 1898 C CA . THR B 1 67 ? 6.938 -17.641 -11.242 1 97.88 67 THR B CA 1
ATOM 1899 C C . THR B 1 67 ? 6.02 -18.109 -12.375 1 97.88 67 THR B C 1
ATOM 1901 O O . THR B 1 67 ? 5.008 -17.469 -12.664 1 97.88 67 THR B O 1
ATOM 1904 N N . SER B 1 68 ? 6.414 -19.219 -13.008 1 96.88 68 SER B N 1
ATOM 1905 C CA . SER B 1 68 ? 5.598 -19.75 -14.094 1 96.88 68 SER B CA 1
ATOM 1906 C C . SER B 1 68 ? 4.238 -20.219 -13.594 1 96.88 68 SER B C 1
ATOM 1908 O O . SER B 1 68 ? 4.066 -20.484 -12.398 1 96.88 68 SER B O 1
ATOM 1910 N N . LYS B 1 69 ? 3.303 -20.297 -14.531 1 94.69 69 LYS B N 1
ATOM 1911 C CA . LYS B 1 69 ? 1.97 -20.781 -14.18 1 94.69 69 LYS B CA 1
ATOM 1912 C C . LYS B 1 69 ? 2.039 -22.172 -13.562 1 94.69 69 LYS B C 1
ATOM 1914 O O . LYS B 1 69 ? 1.376 -22.438 -12.555 1 94.69 69 LYS B O 1
ATOM 1919 N N . GLU B 1 70 ? 2.846 -23.047 -14.078 1 96.19 70 GLU B N 1
ATOM 1920 C CA . GLU B 1 70 ? 2.992 -24.422 -13.594 1 96.19 70 GLU B CA 1
ATOM 1921 C C . GLU B 1 70 ? 3.588 -24.438 -12.188 1 96.19 70 GLU B C 1
ATOM 1923 O O . GLU B 1 70 ? 3.117 -25.172 -11.32 1 96.19 70 GLU B O 1
ATOM 1928 N N . ALA B 1 71 ? 4.602 -23.688 -11.992 1 97.19 71 ALA B N 1
ATOM 1929 C CA . ALA B 1 71 ? 5.246 -23.625 -10.68 1 97.19 71 ALA B CA 1
ATOM 1930 C C . ALA B 1 71 ? 4.305 -23.016 -9.633 1 97.19 71 ALA B C 1
ATOM 1932 O O . ALA B 1 71 ? 4.27 -23.484 -8.492 1 97.19 71 ALA B O 1
ATOM 1933 N N . ARG B 1 72 ? 3.559 -22.016 -10.055 1 96.19 72 ARG B N 1
ATOM 1934 C CA . ARG B 1 72 ? 2.639 -21.328 -9.156 1 96.19 72 ARG B CA 1
ATOM 1935 C C . ARG B 1 72 ? 1.592 -22.281 -8.602 1 96.19 72 ARG B C 1
ATOM 1937 O O . ARG B 1 72 ? 1.216 -22.188 -7.43 1 96.19 72 ARG B O 1
ATOM 1944 N N . GLN B 1 73 ? 1.105 -23.203 -9.406 1 94.19 73 GLN B N 1
ATOM 1945 C CA . GLN B 1 73 ? 0.065 -24.156 -9.016 1 94.19 73 GLN B CA 1
ATOM 1946 C C . GLN B 1 73 ? 0.539 -25.047 -7.875 1 94.19 73 GLN B C 1
ATOM 1948 O O . GLN B 1 73 ? -0.276 -25.594 -7.129 1 94.19 73 GLN B O 1
ATOM 1953 N N . LYS B 1 74 ? 1.867 -25.156 -7.684 1 96.19 74 LYS B N 1
ATOM 1954 C CA . LYS B 1 74 ? 2.424 -26.062 -6.688 1 96.19 74 LYS B CA 1
ATOM 1955 C C . LYS B 1 74 ? 2.941 -25.297 -5.473 1 96.19 74 LYS B C 1
ATOM 1957 O O . LYS B 1 74 ? 3.406 -25.906 -4.504 1 96.19 74 LYS B O 1
ATOM 1962 N N . MET B 1 75 ? 2.844 -24 -5.5 1 96.81 75 MET B N 1
ATOM 1963 C CA . MET B 1 75 ? 3.432 -23.188 -4.44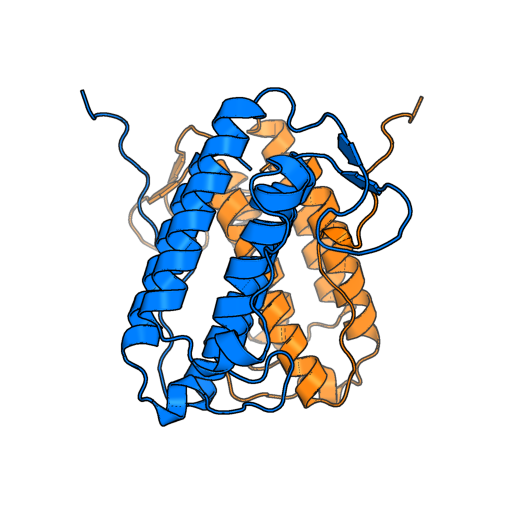1 1 96.81 75 MET B CA 1
ATOM 1964 C C . MET B 1 75 ? 2.67 -23.359 -3.133 1 96.81 75 MET B C 1
ATOM 1966 O O . MET B 1 75 ? 1.44 -23.266 -3.109 1 96.81 75 MET B O 1
ATOM 1970 N N . THR B 1 76 ? 3.4 -23.641 -2.082 1 97.38 76 THR B N 1
ATOM 1971 C CA . THR B 1 76 ? 2.867 -23.641 -0.725 1 97.38 76 THR B CA 1
ATOM 1972 C C . THR B 1 76 ? 3.141 -22.312 -0.028 1 97.38 76 THR B C 1
ATOM 1974 O O . THR B 1 76 ? 3.867 -21.469 -0.556 1 97.38 76 THR B O 1
ATOM 1977 N N . ILE B 1 77 ? 2.549 -22.188 1.135 1 98.06 77 ILE B N 1
ATOM 1978 C CA . ILE B 1 77 ? 2.797 -20.984 1.927 1 98.06 77 ILE B CA 1
ATOM 1979 C C . ILE B 1 77 ? 4.281 -20.891 2.268 1 98.06 77 ILE B C 1
ATOM 1981 O O . ILE B 1 77 ? 4.848 -19.797 2.311 1 98.06 77 ILE B O 1
ATOM 1985 N N . HIS B 1 78 ? 4.938 -21.984 2.475 1 97.94 78 HIS B N 1
ATOM 1986 C CA . HIS B 1 78 ? 6.359 -22 2.799 1 97.94 78 HIS B CA 1
ATOM 1987 C C . HIS B 1 78 ? 7.199 -21.547 1.605 1 97.94 78 HIS B C 1
ATOM 1989 O O . HIS B 1 78 ? 8.203 -20.859 1.774 1 97.94 78 HIS B O 1
ATOM 1995 N N . ASP B 1 79 ? 6.781 -21.938 0.407 1 98.31 79 ASP B N 1
ATOM 1996 C CA . ASP B 1 79 ? 7.449 -21.453 -0.8 1 98.31 79 ASP B CA 1
ATOM 1997 C C . ASP B 1 79 ? 7.328 -19.938 -0.929 1 98.31 79 ASP B C 1
ATOM 1999 O O . ASP B 1 79 ? 8.281 -19.266 -1.329 1 98.31 79 ASP B O 1
ATOM 2003 N N . CYS B 1 80 ? 6.18 -19.422 -0.627 1 98.31 80 CYS B N 1
ATOM 2004 C CA . CYS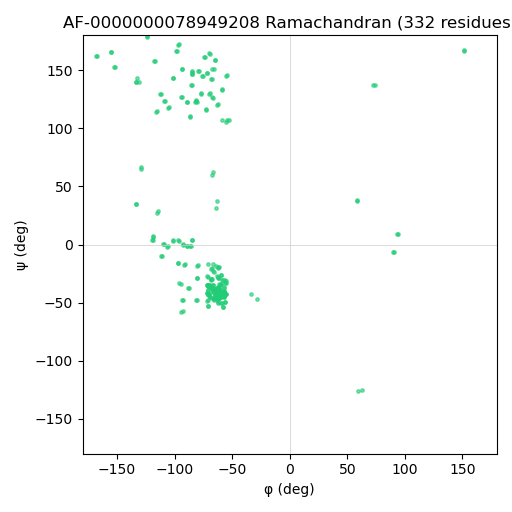 B 1 80 ? 5.977 -17.984 -0.67 1 98.31 80 CYS B CA 1
ATOM 2005 C C . CYS B 1 80 ? 6.883 -17.281 0.329 1 98.31 80 CYS B C 1
ATOM 2007 O O . CYS B 1 80 ? 7.496 -16.266 0.004 1 98.31 80 CYS B O 1
ATOM 2009 N N . ILE B 1 81 ? 6.922 -17.844 1.515 1 98.62 81 ILE B N 1
ATOM 2010 C CA . ILE B 1 81 ? 7.766 -17.266 2.559 1 98.62 81 ILE B CA 1
ATOM 2011 C C . ILE B 1 81 ? 9.219 -17.234 2.086 1 98.62 81 ILE B C 1
ATOM 2013 O O . ILE B 1 81 ? 9.906 -16.219 2.246 1 98.62 81 ILE B O 1
ATOM 2017 N N . GLU B 1 82 ? 9.664 -18.25 1.482 1 98.56 82 GLU B N 1
ATOM 2018 C CA . GLU B 1 82 ? 11.031 -18.312 0.972 1 98.56 82 GLU B CA 1
ATOM 2019 C C . GLU B 1 82 ? 11.25 -17.281 -0.133 1 98.56 82 GLU B C 1
ATOM 2021 O O . GLU B 1 82 ? 12.312 -16.656 -0.208 1 98.56 82 GLU B O 1
ATOM 2026 N N . ARG B 1 83 ? 10.312 -17.141 -0.988 1 98.56 83 ARG B N 1
ATOM 2027 C CA . ARG B 1 83 ? 10.422 -16.156 -2.057 1 98.56 83 ARG B CA 1
ATOM 2028 C C . ARG B 1 83 ? 10.492 -14.734 -1.492 1 98.56 83 ARG B C 1
ATOM 2030 O O . ARG B 1 83 ? 11.234 -13.898 -2.004 1 98.56 83 ARG B O 1
ATOM 2037 N N . PHE B 1 84 ? 9.711 -14.492 -0.406 1 98.88 84 PHE B N 1
ATOM 2038 C CA . PHE B 1 84 ? 9.773 -13.188 0.249 1 98.88 84 PHE B CA 1
ATOM 2039 C C . PHE B 1 84 ? 11.102 -13 0.958 1 98.88 84 PHE B C 1
ATOM 2041 O O . PHE B 1 84 ? 11.633 -11.891 1.012 1 98.88 84 PHE B O 1
ATOM 2048 N N . ASN B 1 85 ? 11.648 -14.102 1.522 1 98.81 85 ASN B N 1
ATOM 2049 C CA . ASN B 1 85 ? 12.977 -14.016 2.127 1 98.81 85 ASN B CA 1
ATOM 2050 C C . ASN B 1 85 ? 14.023 -13.57 1.114 1 98.81 85 ASN B C 1
ATOM 2052 O O . ASN B 1 85 ? 14.875 -12.727 1.422 1 98.81 85 ASN B O 1
ATOM 2056 N N . GLN B 1 86 ? 13.945 -14.148 -0.052 1 98.81 86 GLN B N 1
ATOM 2057 C CA . GLN B 1 86 ? 14.859 -13.734 -1.105 1 98.81 86 GLN B CA 1
ATOM 2058 C C . GLN B 1 86 ? 14.602 -12.289 -1.52 1 98.81 86 GLN B C 1
ATOM 2060 O O . GLN B 1 86 ? 15.539 -11.539 -1.8 1 98.81 86 GLN B O 1
ATOM 2065 N N . ALA B 1 87 ? 13.383 -11.891 -1.58 1 98.81 87 ALA B N 1
ATOM 2066 C CA . ALA B 1 87 ? 13.039 -10.492 -1.854 1 98.81 87 ALA B CA 1
ATOM 2067 C C . ALA B 1 87 ? 13.672 -9.562 -0.827 1 98.81 87 ALA B C 1
ATOM 2069 O O . ALA B 1 87 ? 14.188 -8.5 -1.18 1 98.81 87 ALA B O 1
ATOM 2070 N N . ASP B 1 88 ? 13.625 -10.016 0.421 1 98.75 88 ASP B N 1
ATOM 2071 C CA . ASP B 1 88 ? 14.227 -9.227 1.493 1 98.75 88 ASP B CA 1
ATOM 2072 C C . ASP B 1 88 ? 15.719 -9.031 1.261 1 98.75 88 ASP B C 1
ATOM 2074 O O . ASP B 1 88 ? 16.25 -7.941 1.488 1 98.75 88 ASP B O 1
ATOM 2078 N N . ILE B 1 89 ? 16.344 -10.023 0.837 1 98.69 89 ILE B N 1
ATOM 2079 C CA . ILE B 1 89 ? 17.766 -9.945 0.525 1 98.69 89 ILE B CA 1
ATOM 2080 C C . ILE B 1 89 ? 18 -8.953 -0.608 1 98.69 89 ILE B C 1
ATOM 2082 O O . ILE B 1 89 ? 18.922 -8.133 -0.549 1 98.69 89 ILE B O 1
ATOM 2086 N N . TYR B 1 90 ? 17.156 -8.992 -1.655 1 98.75 90 TYR B N 1
ATOM 2087 C CA . TYR B 1 90 ? 17.266 -8.047 -2.764 1 98.75 90 TYR B CA 1
ATOM 2088 C C . TYR B 1 90 ? 17.109 -6.613 -2.277 1 98.75 90 TYR B C 1
ATOM 2090 O O . TYR B 1 90 ? 17.875 -5.73 -2.674 1 98.75 90 TYR B O 1
ATOM 2098 N N . VAL B 1 91 ? 16.125 -6.359 -1.404 1 98.5 91 VAL B N 1
ATOM 2099 C CA . VAL B 1 91 ? 15.875 -5.012 -0.911 1 98.5 91 VAL B CA 1
ATOM 2100 C C . VAL B 1 91 ? 17.094 -4.508 -0.143 1 98.5 91 VAL B C 1
ATOM 2102 O O . VAL B 1 91 ? 17.547 -3.379 -0.355 1 98.5 91 VAL B O 1
ATOM 2105 N N . GLU B 1 92 ? 17.594 -5.363 0.703 1 97.62 92 GLU B N 1
ATOM 2106 C CA . GLU B 1 92 ? 18.781 -4.992 1.467 1 97.62 92 GLU B CA 1
ATOM 2107 C C . GLU B 1 92 ? 19.969 -4.688 0.545 1 97.62 92 GLU B C 1
ATOM 2109 O O . GLU B 1 92 ? 20.688 -3.719 0.763 1 97.62 92 GLU B O 1
ATOM 2114 N N . GLU B 1 93 ? 20.141 -5.484 -0.423 1 98.25 93 GLU B N 1
ATOM 2115 C CA . GLU B 1 93 ? 21.25 -5.297 -1.36 1 98.25 93 GLU B CA 1
ATOM 2116 C C . GLU B 1 93 ? 21.062 -4.02 -2.174 1 98.25 93 GLU B C 1
ATOM 2118 O O . GLU B 1 93 ? 22.047 -3.322 -2.463 1 98.25 93 GLU B O 1
ATOM 2123 N N . VAL B 1 94 ? 19.875 -3.707 -2.566 1 98.31 94 VAL B N 1
ATOM 2124 C CA . VAL B 1 94 ? 19.609 -2.471 -3.293 1 98.31 94 VAL B CA 1
ATOM 2125 C C . VAL B 1 94 ? 20 -1.27 -2.438 1 98.31 94 VAL B C 1
ATOM 2127 O O . VAL B 1 94 ? 20.672 -0.351 -2.916 1 98.31 94 VAL B O 1
ATOM 2130 N N . PHE B 1 95 ? 19.609 -1.314 -1.157 1 96.81 95 PHE B N 1
ATOM 2131 C CA . PHE B 1 95 ? 19.953 -0.2 -0.283 1 96.81 95 PHE B CA 1
ATOM 2132 C C . PHE B 1 95 ? 21.453 -0.13 -0.068 1 96.81 95 PHE B C 1
ATOM 2134 O O . PHE B 1 95 ? 22.031 0.959 0.001 1 96.81 95 PHE B O 1
ATOM 2141 N N . ARG B 1 96 ? 22.094 -1.289 0.05 1 96.81 96 ARG B N 1
ATOM 2142 C CA . ARG B 1 96 ? 23.531 -1.337 0.274 1 96.81 96 ARG B CA 1
ATOM 2143 C C . ARG B 1 96 ? 24.297 -0.812 -0.939 1 96.81 96 ARG B C 1
ATOM 2145 O O . ARG B 1 96 ? 25.219 -0.009 -0.799 1 96.81 96 ARG B O 1
ATOM 2152 N N . LEU B 1 97 ? 23.875 -1.137 -2.141 1 97.38 97 LEU B N 1
ATOM 2153 C CA . LEU B 1 97 ? 24.656 -0.88 -3.352 1 97.38 97 LEU B CA 1
ATOM 2154 C C . LEU B 1 97 ? 24.219 0.431 -4.004 1 97.38 97 LEU B C 1
ATOM 2156 O O . LEU B 1 97 ? 25.047 1.13 -4.602 1 97.38 97 LEU B O 1
ATOM 2160 N N . LEU B 1 98 ? 22.938 0.726 -3.875 1 96.38 98 LEU B N 1
ATOM 2161 C CA . LEU B 1 98 ? 22.391 1.846 -4.637 1 96.38 98 LEU B CA 1
ATOM 2162 C C . LEU B 1 98 ? 21.844 2.922 -3.709 1 96.38 98 LEU B C 1
ATOM 2164 O O . LEU B 1 98 ? 21.219 3.885 -4.164 1 96.38 98 LEU B O 1
ATOM 2168 N N . GLY B 1 99 ? 22.031 2.809 -2.416 1 92.94 99 GLY B N 1
ATOM 2169 C CA . GLY B 1 99 ? 21.453 3.711 -1.432 1 92.94 99 GLY B CA 1
ATOM 2170 C C . GLY B 1 99 ? 21.797 5.164 -1.677 1 92.94 99 GLY B C 1
ATOM 2171 O O . GLY B 1 99 ? 21.016 6.062 -1.366 1 92.94 99 GLY B O 1
ATOM 2172 N N . ASP B 1 100 ? 22.984 5.441 -2.254 1 93.62 100 ASP B N 1
ATOM 2173 C CA . ASP B 1 100 ? 23.453 6.801 -2.508 1 93.62 100 ASP B CA 1
ATOM 2174 C C . ASP B 1 100 ? 23.062 7.262 -3.912 1 93.62 100 ASP B C 1
ATOM 2176 O O . ASP B 1 100 ? 23.312 8.406 -4.285 1 93.62 100 ASP B O 1
ATOM 2180 N N . GLN B 1 101 ? 22.391 6.402 -4.695 1 95.56 101 GLN B N 1
ATOM 2181 C CA . GLN B 1 101 ? 22.047 6.711 -6.078 1 95.56 101 GLN B CA 1
ATOM 2182 C C . GLN B 1 101 ? 20.578 6.359 -6.359 1 95.56 101 GLN B C 1
ATOM 2184 O O . GLN B 1 101 ? 20.25 5.887 -7.449 1 95.56 101 GLN B O 1
ATOM 2189 N N . LEU B 1 102 ? 19.812 6.574 -5.32 1 95.06 102 LEU B N 1
ATOM 2190 C CA . LEU B 1 102 ? 18.422 6.164 -5.438 1 95.06 102 LEU B CA 1
ATOM 2191 C C . LEU B 1 102 ? 17.688 7.012 -6.48 1 95.06 102 LEU B C 1
ATOM 2193 O O . LEU B 1 102 ? 16.688 6.578 -7.047 1 95.06 102 LEU B O 1
ATOM 2197 N N . ASP B 1 103 ? 18.234 8.219 -6.73 1 94.75 103 ASP B N 1
ATOM 2198 C CA . ASP B 1 103 ? 17.531 9.125 -7.629 1 94.75 103 ASP B CA 1
ATOM 2199 C C . ASP B 1 103 ? 18.156 9.125 -9.023 1 94.75 103 ASP B C 1
ATOM 2201 O O . ASP B 1 103 ? 17.734 9.859 -9.906 1 94.75 103 ASP B O 1
ATOM 2205 N N . GLN B 1 104 ? 19.156 8.312 -9.266 1 96.25 104 GLN B N 1
ATOM 2206 C CA . GLN B 1 104 ? 19.812 8.203 -10.562 1 96.25 104 GLN B CA 1
ATOM 2207 C C . GLN B 1 104 ? 19.125 7.152 -11.438 1 96.25 104 GLN B C 1
ATOM 2209 O O . GLN B 1 104 ? 19.078 5.973 -11.078 1 96.25 104 GLN B O 1
ATOM 2214 N N . PRO B 1 105 ? 18.688 7.543 -12.578 1 96.94 105 PRO B N 1
ATOM 2215 C CA . PRO B 1 105 ? 17.984 6.586 -13.445 1 96.94 105 PRO B CA 1
ATOM 2216 C C . PRO B 1 105 ? 18.922 5.496 -13.977 1 96.94 105 PRO B C 1
ATOM 2218 O O . PRO B 1 105 ? 20.078 5.77 -14.281 1 96.94 105 PRO B O 1
ATOM 2221 N N . ILE B 1 106 ? 18.422 4.344 -14.062 1 97.31 106 ILE B N 1
ATOM 2222 C CA . ILE B 1 106 ? 19.062 3.209 -14.727 1 97.31 106 ILE B CA 1
ATOM 2223 C C . ILE B 1 106 ? 18.312 2.881 -16.016 1 97.31 106 ILE B C 1
ATOM 2225 O O . ILE B 1 106 ? 17.094 2.688 -16.016 1 97.31 106 ILE B O 1
ATOM 2229 N N . GLU B 1 107 ? 19.078 2.898 -17.109 1 97.12 107 GLU B N 1
ATOM 2230 C CA . GLU B 1 107 ? 18.5 2.633 -18.422 1 97.12 107 GLU B CA 1
ATOM 2231 C C . GLU B 1 107 ? 18.875 1.242 -18.922 1 97.12 107 GLU B C 1
ATOM 2233 O O . GLU B 1 107 ? 20.062 0.954 -19.125 1 97.12 107 GLU B O 1
ATOM 2238 N N . ARG B 1 108 ? 17.859 0.429 -19.109 1 95.75 108 ARG B N 1
ATOM 2239 C CA . ARG B 1 108 ? 18.109 -0.895 -19.672 1 95.75 108 ARG B CA 1
ATOM 2240 C C . ARG B 1 108 ? 16.812 -1.567 -20.094 1 95.75 108 ARG B C 1
ATOM 2242 O O . ARG B 1 108 ? 15.727 -1.136 -19.703 1 95.75 108 ARG B O 1
ATOM 2249 N N . THR B 1 109 ? 16.969 -2.541 -20.891 1 96.62 109 THR B N 1
ATOM 2250 C CA . THR B 1 109 ? 15.82 -3.373 -21.234 1 96.62 109 THR B CA 1
ATOM 2251 C C . THR B 1 109 ? 15.406 -4.246 -20.062 1 96.62 109 THR B C 1
ATOM 2253 O O . THR B 1 109 ? 16.234 -4.562 -19.203 1 96.62 109 THR B O 1
ATOM 2256 N N . ILE B 1 110 ? 14.109 -4.484 -20 1 97.38 110 ILE B N 1
ATOM 2257 C CA . ILE B 1 110 ? 13.625 -5.402 -18.984 1 97.38 110 ILE B CA 1
ATOM 2258 C C . ILE B 1 110 ? 14.211 -6.793 -19.219 1 97.38 110 ILE B C 1
ATOM 2260 O O . ILE B 1 110 ? 13.922 -7.43 -20.234 1 97.38 110 ILE B O 1
ATOM 2264 N N . PRO B 1 111 ? 14.938 -7.336 -18.25 1 96.56 111 PRO B N 1
ATOM 2265 C CA . PRO B 1 111 ? 15.727 -8.547 -18.5 1 96.56 111 PRO B CA 1
ATOM 2266 C C . PRO B 1 111 ? 14.852 -9.773 -18.734 1 96.56 111 PRO B C 1
ATOM 2268 O O . PRO B 1 111 ? 15.281 -10.727 -19.406 1 96.56 111 PRO B O 1
ATOM 2271 N N . TRP B 1 112 ? 13.695 -9.852 -18.172 1 96.38 112 TRP B N 1
ATOM 2272 C CA . TRP B 1 112 ? 12.875 -11.055 -18.25 1 96.38 112 TRP B CA 1
ATOM 2273 C C . TRP B 1 112 ? 11.844 -10.945 -19.359 1 96.38 112 TRP B C 1
ATOM 2275 O O . TRP B 1 112 ? 10.961 -11.789 -19.484 1 96.38 112 TRP B O 1
ATOM 2285 N N . ARG B 1 113 ? 11.922 -9.867 -20.062 1 93.56 113 ARG B N 1
ATOM 2286 C CA . ARG B 1 113 ? 11.07 -9.695 -21.234 1 93.56 113 ARG B CA 1
ATOM 2287 C C . ARG B 1 113 ? 11.891 -9.703 -22.516 1 93.56 113 ARG B C 1
ATOM 2289 O O . ARG B 1 113 ? 12.969 -9.117 -22.578 1 93.56 113 ARG B O 1
ATOM 2296 N N . GLU B 1 114 ? 11.398 -10.555 -23.422 1 88.19 114 GLU B N 1
ATOM 2297 C CA . GLU B 1 114 ? 12.094 -10.609 -24.703 1 88.19 114 GLU B CA 1
ATOM 2298 C C . GLU B 1 114 ? 11.734 -9.406 -25.578 1 88.19 114 GLU B C 1
ATOM 2300 O O . GLU B 1 114 ? 10.555 -9.055 -25.703 1 88.19 114 GLU B O 1
ATOM 2305 N N . GLY B 1 115 ? 12.664 -8.859 -26 1 81.31 115 GLY B N 1
ATOM 2306 C CA . GLY B 1 115 ? 12.398 -7.793 -26.953 1 81.31 115 GLY B CA 1
ATOM 2307 C C . GLY B 1 115 ? 11.852 -6.539 -26.297 1 81.31 115 GLY B C 1
ATOM 2308 O O . GLY B 1 115 ? 11.562 -6.535 -25.094 1 81.31 115 GLY B O 1
ATOM 2309 N N . GLY B 1 116 ? 12.203 -5.434 -26.578 1 84.94 116 GLY B N 1
ATOM 2310 C CA . GLY B 1 116 ? 11.672 -4.168 -26.109 1 84.94 116 GLY B CA 1
ATOM 2311 C C . GLY B 1 116 ? 12.695 -3.055 -26.078 1 84.94 116 GLY B C 1
ATOM 2312 O O . GLY B 1 116 ? 13.906 -3.316 -26.094 1 84.94 116 GLY B O 1
ATOM 2313 N N . ASP B 1 117 ? 12.109 -2.014 -25.922 1 94.12 117 ASP B N 1
ATOM 2314 C CA . ASP B 1 117 ? 12.961 -0.832 -25.812 1 94.12 117 ASP B CA 1
ATOM 2315 C C . ASP B 1 117 ? 13.445 -0.622 -24.391 1 94.12 117 ASP B C 1
ATOM 2317 O O . ASP B 1 117 ? 12.789 -1.04 -23.438 1 94.12 117 ASP B O 1
ATOM 2321 N N . PRO B 1 118 ? 14.594 -0.132 -24.266 1 96.31 118 PRO B N 1
ATOM 2322 C CA . PRO B 1 118 ? 15.047 0.217 -22.922 1 96.31 118 PRO B CA 1
ATOM 2323 C C . PRO B 1 118 ? 14.086 1.153 -22.203 1 96.31 118 PRO B C 1
ATOM 2325 O O . PRO B 1 118 ? 13.43 1.983 -22.828 1 96.31 118 PRO B O 1
ATOM 2328 N N . ILE B 1 119 ? 14.055 0.896 -20.859 1 96.44 119 ILE B N 1
ATOM 2329 C CA . ILE B 1 119 ? 13.312 1.819 -20.016 1 96.44 119 ILE B CA 1
ATOM 2330 C C . ILE B 1 119 ? 14.266 2.488 -19.016 1 96.44 119 ILE B C 1
ATOM 2332 O O . ILE B 1 119 ? 15.383 2.021 -18.812 1 96.44 119 ILE B O 1
ATOM 2336 N N . SER B 1 120 ? 13.812 3.633 -18.547 1 97.19 120 SER B N 1
ATOM 2337 C CA . SER B 1 120 ? 14.57 4.395 -17.547 1 97.19 120 SER B CA 1
ATOM 2338 C C . SER B 1 120 ? 13.82 4.488 -16.234 1 97.19 120 SER B C 1
ATOM 2340 O O . SER B 1 120 ? 12.719 5.039 -16.172 1 97.19 120 SER B O 1
ATOM 2342 N N . MET B 1 121 ? 14.398 3.855 -15.18 1 97.06 121 MET B N 1
ATOM 2343 C CA . MET B 1 121 ? 13.773 3.846 -13.859 1 97.06 121 MET B CA 1
ATOM 2344 C C . MET B 1 121 ? 14.797 4.168 -12.773 1 97.06 121 MET B C 1
ATOM 2346 O O . MET B 1 121 ? 15.945 3.723 -12.844 1 97.06 121 MET B O 1
ATOM 2350 N N . THR B 1 122 ? 14.367 4.973 -11.781 1 96.94 122 THR B N 1
ATOM 2351 C CA . THR B 1 122 ? 15.242 5.164 -10.625 1 96.94 122 THR B CA 1
ATOM 2352 C C . THR B 1 122 ? 15.055 4.043 -9.609 1 96.94 122 THR B C 1
ATOM 2354 O O . THR B 1 122 ? 13.953 3.498 -9.477 1 96.94 122 THR B O 1
ATOM 2357 N N . PRO B 1 123 ? 16.109 3.682 -8.867 1 97.56 123 PRO B N 1
ATOM 2358 C CA . PRO B 1 123 ? 15.93 2.723 -7.777 1 97.56 123 PRO B CA 1
ATOM 2359 C C . PRO B 1 123 ? 14.859 3.162 -6.773 1 97.56 123 PRO B C 1
ATOM 2361 O O . PRO B 1 123 ? 14.109 2.33 -6.262 1 97.56 123 PRO B O 1
ATOM 2364 N N . ARG B 1 124 ? 14.703 4.438 -6.535 1 96.81 124 ARG B N 1
ATOM 2365 C CA . ARG B 1 124 ? 13.68 4.945 -5.621 1 96.81 124 ARG B CA 1
ATOM 2366 C C . ARG B 1 124 ? 12.281 4.586 -6.109 1 96.81 124 ARG B C 1
ATOM 2368 O O . ARG B 1 124 ? 11.453 4.113 -5.328 1 96.81 124 ARG B O 1
ATOM 2375 N N . LYS B 1 125 ? 12.078 4.797 -7.363 1 97.31 125 LYS B N 1
ATOM 2376 C CA . LYS B 1 125 ? 10.75 4.523 -7.902 1 97.31 125 LYS B CA 1
ATOM 2377 C C . LYS B 1 125 ? 10.414 3.039 -7.816 1 97.31 125 LYS B C 1
ATOM 2379 O O . LYS B 1 125 ? 9.281 2.672 -7.484 1 97.31 125 LYS B O 1
ATOM 2384 N N . LEU B 1 126 ? 11.398 2.232 -8.094 1 98.12 126 LEU B N 1
ATOM 2385 C CA . LEU B 1 126 ? 11.156 0.794 -8.078 1 98.12 126 LEU B CA 1
ATOM 2386 C C . LEU B 1 126 ? 10.977 0.286 -6.656 1 98.12 126 LEU B C 1
ATOM 2388 O O . LEU B 1 126 ? 10.172 -0.62 -6.414 1 98.12 126 LEU B O 1
ATOM 2392 N N . LEU B 1 127 ? 11.703 0.865 -5.676 1 98 127 LEU B N 1
ATOM 2393 C CA . LEU B 1 127 ? 11.469 0.544 -4.273 1 98 127 LEU B CA 1
ATOM 2394 C C . LEU B 1 127 ? 10.078 0.985 -3.84 1 98 127 LEU B C 1
ATOM 2396 O O . LEU B 1 127 ? 9.344 0.213 -3.221 1 98 127 LEU B O 1
ATOM 2400 N N . THR B 1 128 ? 9.695 2.189 -4.223 1 97.38 128 THR B N 1
ATOM 2401 C CA . THR B 1 128 ? 8.367 2.695 -3.893 1 97.38 128 THR B CA 1
ATOM 2402 C C . THR B 1 128 ? 7.281 1.824 -4.523 1 97.38 128 THR B C 1
ATOM 2404 O O . THR B 1 128 ? 6.297 1.476 -3.867 1 97.38 128 THR B O 1
ATOM 2407 N N . HIS B 1 129 ? 7.473 1.425 -5.758 1 98.19 129 HIS B N 1
ATOM 2408 C CA . HIS B 1 129 ? 6.508 0.597 -6.469 1 98.19 129 HIS B CA 1
ATOM 2409 C C . HIS B 1 129 ? 6.324 -0.751 -5.781 1 98.19 129 HIS B C 1
ATOM 2411 O O . HIS B 1 129 ? 5.195 -1.15 -5.48 1 98.19 129 HIS B O 1
ATOM 2417 N N . THR B 1 130 ? 7.418 -1.397 -5.492 1 98.5 130 THR B N 1
ATOM 2418 C CA . THR B 1 130 ? 7.316 -2.752 -4.957 1 98.5 130 THR B CA 1
ATOM 2419 C C . THR B 1 130 ? 6.688 -2.742 -3.568 1 98.5 130 THR B C 1
ATOM 2421 O O . THR B 1 130 ? 5.855 -3.598 -3.25 1 98.5 130 THR B O 1
ATOM 2424 N N . MET B 1 131 ? 7.016 -1.737 -2.77 1 97.81 131 MET B N 1
ATOM 2425 C CA . MET B 1 131 ? 6.48 -1.646 -1.415 1 97.81 131 MET B CA 1
ATOM 2426 C C . MET B 1 131 ? 5 -1.291 -1.438 1 97.81 131 MET B C 1
ATOM 2428 O O . MET B 1 131 ? 4.199 -1.908 -0.734 1 97.81 131 MET B O 1
ATOM 2432 N N . THR B 1 132 ? 4.625 -0.356 -2.285 1 97.94 132 THR B N 1
ATOM 2433 C CA . THR B 1 132 ? 3.221 0.028 -2.369 1 97.94 132 THR B CA 1
ATOM 2434 C C . THR B 1 132 ? 2.395 -1.077 -3.021 1 97.94 132 THR B C 1
ATOM 2436 O O . THR B 1 132 ? 1.245 -1.308 -2.643 1 97.94 132 THR B O 1
ATOM 2439 N N . HIS B 1 133 ? 2.951 -1.751 -3.967 1 98.44 133 HIS B N 1
ATOM 2440 C CA . HIS B 1 133 ? 2.318 -2.893 -4.617 1 98.44 133 HIS B CA 1
ATOM 2441 C C . HIS B 1 133 ? 1.978 -3.982 -3.607 1 98.44 133 HIS B C 1
ATOM 2443 O O . HIS B 1 133 ? 0.898 -4.574 -3.668 1 98.44 133 HIS B O 1
ATOM 2449 N N . GLU B 1 134 ? 2.938 -4.207 -2.723 1 98.5 134 GLU B N 1
ATOM 2450 C CA . GLU B 1 134 ? 2.686 -5.184 -1.667 1 98.5 134 GLU B CA 1
ATOM 2451 C C . GLU B 1 134 ? 1.462 -4.801 -0.841 1 98.5 134 GLU B C 1
ATOM 2453 O O . GLU B 1 134 ? 0.609 -5.645 -0.558 1 98.5 134 GLU B O 1
ATOM 2458 N N . PHE B 1 135 ? 1.314 -3.566 -0.473 1 98.12 135 PHE B N 1
ATOM 2459 C CA . PHE B 1 135 ? 0.188 -3.15 0.354 1 98.12 135 PHE B CA 1
ATOM 2460 C C . PHE B 1 135 ? -1.112 -3.189 -0.441 1 98.12 135 PHE B C 1
ATOM 2462 O O . PHE B 1 135 ? -2.17 -3.51 0.105 1 98.12 135 PHE B O 1
ATOM 2469 N N . HIS B 1 136 ? -1.035 -2.863 -1.717 1 97.12 136 HIS B N 1
ATOM 2470 C CA . HIS B 1 136 ? -2.195 -2.982 -2.594 1 97.12 136 HIS B CA 1
ATOM 2471 C C . HIS B 1 136 ? -2.748 -4.402 -2.584 1 97.12 136 HIS B C 1
ATOM 2473 O O . HIS B 1 136 ? -3.938 -4.609 -2.33 1 97.12 136 HIS B O 1
ATOM 2479 N N . HIS B 1 137 ? -1.917 -5.285 -2.756 1 96.94 137 HIS B N 1
ATOM 2480 C CA . HIS B 1 137 ? -2.359 -6.672 -2.854 1 96.94 137 HIS B CA 1
ATOM 2481 C C . HIS B 1 137 ? -2.611 -7.27 -1.473 1 96.94 137 HIS B C 1
ATOM 2483 O O . HIS B 1 137 ? -3.459 -8.148 -1.318 1 96.94 137 HIS B O 1
ATOM 2489 N N . LYS B 1 138 ? -1.882 -6.762 -0.442 1 96.94 138 LYS B N 1
ATOM 2490 C CA . LYS B 1 138 ? -2.232 -7.141 0.925 1 96.94 138 LYS B CA 1
ATOM 2491 C C . LYS B 1 138 ? -3.68 -6.773 1.242 1 96.94 138 LYS B C 1
ATOM 2493 O O . LYS B 1 138 ? -4.402 -7.559 1.861 1 96.94 138 LYS B O 1
ATOM 2498 N N . GLY B 1 139 ? -4.09 -5.578 0.826 1 95.06 139 GLY B N 1
ATOM 2499 C CA . GLY B 1 139 ? -5.48 -5.184 0.986 1 95.06 139 GLY B CA 1
ATOM 2500 C C . GLY B 1 139 ? -6.449 -6.141 0.315 1 95.06 139 GLY B C 1
ATOM 2501 O O . GLY B 1 139 ? -7.52 -6.422 0.853 1 95.06 139 GLY B O 1
ATOM 2502 N N . GLN B 1 140 ? -6.07 -6.637 -0.795 1 94.81 140 GLN B N 1
ATOM 2503 C CA . GLN B 1 140 ? -6.922 -7.574 -1.521 1 94.81 140 GLN B CA 1
ATOM 2504 C C . GLN B 1 140 ? -6.984 -8.922 -0.808 1 94.81 140 GLN B C 1
ATOM 2506 O O . GLN B 1 140 ? -8.055 -9.531 -0.722 1 94.81 140 GLN B O 1
ATOM 2511 N N . ILE B 1 141 ? -5.871 -9.344 -0.279 1 95.62 141 ILE B N 1
ATOM 2512 C CA . ILE B 1 141 ? -5.844 -10.609 0.446 1 95.62 141 ILE B CA 1
ATOM 2513 C C . ILE B 1 141 ? -6.719 -10.508 1.693 1 95.62 141 ILE B C 1
ATOM 2515 O O . ILE B 1 141 ? -7.414 -11.461 2.049 1 95.62 141 ILE B O 1
ATOM 2519 N N . VAL B 1 142 ? -6.676 -9.383 2.375 1 94.38 142 VAL B N 1
ATOM 2520 C CA . VAL B 1 142 ? -7.508 -9.156 3.553 1 94.38 142 VAL B CA 1
ATOM 2521 C C . VAL B 1 142 ? -8.977 -9.336 3.189 1 94.38 142 VAL B C 1
ATOM 2523 O O . VAL B 1 142 ? -9.742 -9.953 3.939 1 94.38 142 VAL B O 1
ATOM 2526 N N . VAL B 1 143 ? -9.367 -8.852 2.047 1 92.62 143 VAL B N 1
ATOM 2527 C CA . VAL B 1 143 ? -10.742 -9.031 1.572 1 92.62 143 VAL B CA 1
ATOM 2528 C C . VAL B 1 143 ? -11.016 -10.508 1.331 1 92.62 143 VAL B C 1
ATOM 2530 O O . VAL B 1 143 ? -12.07 -11.023 1.715 1 92.62 143 VAL B O 1
ATOM 2533 N N . MET B 1 144 ? -10.086 -11.195 0.738 1 93.25 144 MET B N 1
ATOM 2534 C CA . MET B 1 144 ? -10.258 -12.625 0.467 1 93.25 144 MET B CA 1
ATOM 2535 C C . MET B 1 144 ? -10.422 -13.406 1.764 1 93.25 144 MET B C 1
ATOM 2537 O O . MET B 1 144 ? -11.258 -14.312 1.844 1 93.25 144 MET B O 1
ATOM 2541 N N . LEU B 1 145 ? -9.609 -13.062 2.746 1 94.38 145 LEU B N 1
ATOM 2542 C CA . LEU B 1 145 ? -9.695 -13.742 4.035 1 94.38 145 LEU B CA 1
ATOM 2543 C C . LEU B 1 145 ? -11.078 -13.547 4.656 1 94.38 145 LEU B C 1
ATOM 2545 O O . LEU B 1 145 ? -11.656 -14.492 5.195 1 94.38 145 LEU B O 1
ATOM 2549 N N . ARG B 1 146 ? -11.586 -12.391 4.543 1 92.06 146 ARG B N 1
ATOM 2550 C CA . ARG B 1 146 ? -12.922 -12.133 5.062 1 92.06 146 ARG B CA 1
ATOM 2551 C C . ARG B 1 146 ? -13.969 -12.953 4.32 1 92.06 146 ARG B C 1
ATOM 2553 O O . ARG B 1 146 ? -14.891 -13.492 4.934 1 92.06 146 ARG B O 1
ATOM 2560 N N . GLN B 1 147 ? -13.828 -13.023 3.035 1 89.88 147 GLN B N 1
ATOM 2561 C CA . GLN B 1 147 ? -14.766 -13.789 2.219 1 89.88 147 GLN B CA 1
ATOM 2562 C C . GLN B 1 147 ? -14.734 -15.266 2.6 1 89.88 147 GLN B C 1
ATOM 2564 O O . GLN B 1 147 ? -15.75 -15.961 2.486 1 89.88 147 GLN B O 1
ATOM 2569 N N . LEU B 1 148 ? -13.656 -15.695 3.047 1 92.06 148 LEU B N 1
ATOM 2570 C CA . LEU B 1 148 ? -13.477 -17.094 3.441 1 92.06 148 LEU B CA 1
ATOM 2571 C C . LEU B 1 148 ? -13.93 -17.312 4.879 1 92.06 148 LEU B C 1
ATOM 2573 O O . LEU B 1 148 ? -13.852 -18.422 5.398 1 92.06 148 LEU B O 1
ATOM 2577 N N . GLY B 1 149 ? -14.375 -16.234 5.52 1 91.88 149 GLY B N 1
ATOM 2578 C CA . GLY B 1 149 ? -14.938 -16.359 6.855 1 91.88 149 GLY B CA 1
ATOM 2579 C C . GLY B 1 149 ? -13.914 -16.125 7.953 1 91.88 149 GLY B C 1
ATOM 2580 O O . GLY B 1 149 ? -14.203 -16.344 9.133 1 91.88 149 GLY B O 1
ATOM 2581 N N . HIS B 1 150 ? -12.727 -15.664 7.594 1 94.44 150 HIS B N 1
ATOM 2582 C CA . HIS B 1 150 ? -11.688 -15.398 8.586 1 94.44 150 HIS B CA 1
ATOM 2583 C C . HIS B 1 150 ? -11.703 -13.945 9.031 1 94.44 150 HIS B C 1
ATOM 2585 O O . HIS B 1 150 ? -12.156 -13.07 8.289 1 94.44 150 HIS B O 1
ATOM 2591 N N . VAL B 1 151 ? -11.289 -13.68 10.258 1 94.06 151 VAL B N 1
ATOM 2592 C CA . VAL B 1 151 ? -10.969 -12.328 10.711 1 94.06 151 VAL B CA 1
ATOM 2593 C C . VAL B 1 151 ? -9.516 -12 10.375 1 94.06 151 VAL B C 1
ATOM 2595 O O . VAL B 1 151 ? -8.594 -12.602 10.93 1 94.06 151 VAL B O 1
ATOM 2598 N N . PRO B 1 152 ? -9.33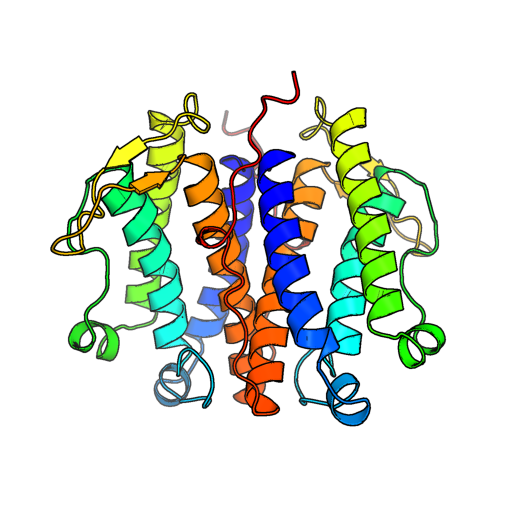6 -11.102 9.453 1 94.81 152 PRO B N 1
ATOM 2599 C CA . PRO B 1 152 ? -7.949 -10.805 9.086 1 94.81 152 PRO B CA 1
ATOM 2600 C C . PRO B 1 152 ? -7.18 -10.125 10.211 1 94.81 152 PRO B C 1
ATOM 2602 O O . PRO B 1 152 ? -7.773 -9.43 11.047 1 94.81 152 PRO B O 1
ATOM 2605 N N . PRO B 1 153 ? -5.871 -10.328 10.25 1 96.25 153 PRO B N 1
ATOM 2606 C CA . PRO B 1 153 ? -5.047 -9.617 11.227 1 96.25 153 PRO B CA 1
ATOM 2607 C C . PRO B 1 153 ? -4.852 -8.141 10.883 1 96.25 153 PRO B C 1
ATOM 2609 O O . PRO B 1 153 ? -5.137 -7.727 9.758 1 96.25 153 PRO B O 1
ATOM 2612 N N . ASN B 1 154 ? -4.469 -7.387 11.875 1 95.56 154 ASN B N 1
ATOM 2613 C CA . ASN B 1 154 ? -4.047 -6.012 11.625 1 95.56 154 ASN B CA 1
ATOM 2614 C C . ASN B 1 154 ? -2.682 -5.961 10.945 1 95.56 154 ASN B C 1
ATOM 2616 O O . ASN B 1 154 ? -1.679 -6.383 11.523 1 95.56 154 ASN B O 1
ATOM 2620 N N . THR B 1 155 ? -2.666 -5.449 9.742 1 95.88 155 THR B N 1
ATOM 2621 C CA . THR B 1 155 ? -1.41 -5.379 9 1 95.88 155 THR B CA 1
ATOM 2622 C C . THR B 1 155 ? -1.004 -3.928 8.758 1 95.88 155 THR B C 1
ATOM 2624 O O . THR B 1 155 ? -0.348 -3.619 7.762 1 95.88 155 THR B O 1
ATOM 2627 N N . ASP B 1 156 ? -1.411 -3.041 9.617 1 97.25 156 ASP B N 1
ATOM 2628 C CA . ASP B 1 156 ? -1 -1.642 9.547 1 97.25 156 ASP B CA 1
ATOM 2629 C C . ASP B 1 156 ? 0.406 -1.455 10.109 1 97.25 156 ASP B C 1
ATOM 2631 O O . ASP B 1 156 ? 0.784 -2.113 11.086 1 97.25 156 ASP B O 1
ATOM 2635 N N . VAL B 1 157 ? 1.111 -0.534 9.609 1 97.88 157 VAL B N 1
ATOM 2636 C CA . VAL B 1 157 ? 2.469 -0.216 10.047 1 97.88 157 VAL B CA 1
ATOM 2637 C C . VAL B 1 157 ? 2.453 0.234 11.5 1 97.88 157 VAL B C 1
ATOM 2639 O O . VAL B 1 157 ? 3.402 -0.021 12.25 1 97.88 157 VAL B O 1
ATOM 2642 N N . LEU B 1 158 ? 1.351 0.805 11.969 1 96.56 158 LEU B N 1
ATOM 2643 C CA . LEU B 1 158 ? 1.278 1.3 13.336 1 96.56 158 LEU B CA 1
ATOM 2644 C C . LEU B 1 158 ? 1.326 0.147 14.336 1 96.56 158 LEU B C 1
ATOM 2646 O O . LEU B 1 158 ? 1.599 0.355 15.523 1 96.56 158 LEU B O 1
ATOM 2650 N N . GLY B 1 159 ? 1.017 -1.019 13.898 1 95.19 159 GLY B N 1
ATOM 2651 C CA . GLY B 1 159 ? 1.047 -2.184 14.766 1 95.19 159 GLY B CA 1
ATOM 2652 C C . GLY B 1 159 ? 2.422 -2.812 14.875 1 95.19 159 GLY B C 1
ATOM 2653 O O . GLY B 1 159 ? 2.594 -3.834 15.547 1 95.19 159 GLY B O 1
ATOM 2654 N N . THR B 1 160 ? 3.412 -2.211 14.273 1 96.81 160 THR B N 1
ATOM 2655 C CA . THR B 1 160 ? 4.75 -2.795 14.242 1 96.81 160 THR B CA 1
ATOM 2656 C C . THR B 1 160 ? 5.637 -2.176 15.32 1 96.81 160 THR B C 1
ATOM 2658 O O . THR B 1 160 ? 5.277 -1.161 15.914 1 96.81 160 THR B O 1
ATOM 2661 N N . LYS B 1 161 ? 6.801 -2.842 15.578 1 93.19 161 LYS B N 1
ATOM 2662 C CA . LYS B 1 161 ? 7.797 -2.387 16.547 1 93.19 161 LYS B CA 1
ATOM 2663 C C . LYS B 1 161 ? 8.969 -1.703 15.844 1 93.19 161 LYS B C 1
ATOM 2665 O O . LYS B 1 161 ? 9.352 -2.09 14.742 1 93.19 161 LYS B O 1
ATOM 2670 N N . ASP B 1 162 ? 9.477 -0.653 16.5 1 88.94 162 ASP B N 1
ATOM 2671 C CA . ASP B 1 162 ? 10.641 0.043 15.953 1 88.94 162 ASP B CA 1
ATOM 2672 C C . ASP B 1 162 ? 11.938 -0.7 16.297 1 88.94 162 ASP B C 1
ATOM 2674 O O . ASP B 1 162 ? 12.047 -1.301 17.359 1 88.94 162 ASP B O 1
ATOM 2678 N N . SER B 1 163 ? 12.781 -1.089 15.242 1 67.5 163 SER B N 1
ATOM 2679 C CA . SER B 1 163 ? 14.023 -1.806 15.5 1 67.5 163 SER B CA 1
ATOM 2680 C C . SER B 1 163 ? 14.914 -1.042 16.484 1 67.5 163 SER B C 1
ATOM 2682 O O . SER B 1 163 ? 15.07 0.175 16.375 1 67.5 163 SER B O 1
ATOM 2684 N N . THR B 1 164 ? 15.172 -1.305 17.734 1 55.59 164 THR B N 1
ATOM 2685 C CA . THR B 1 164 ? 16.141 -0.774 18.688 1 55.59 164 THR B CA 1
ATOM 2686 C C . THR B 1 164 ? 17.562 -0.899 18.141 1 55.59 164 THR B C 1
ATOM 2688 O O . THR B 1 164 ? 17.969 -1.974 17.688 1 55.59 164 THR B O 1
ATOM 2691 N N . GLU B 1 165 ? 18.375 0.16 17.625 1 42.53 165 GLU B N 1
ATOM 2692 C CA . GLU B 1 165 ? 19.812 0.153 17.375 1 42.53 165 GLU B CA 1
ATOM 2693 C C . GLU B 1 165 ? 20.547 -0.716 18.391 1 42.53 165 GLU B C 1
ATOM 2695 O O . GLU B 1 165 ? 21.734 -1.019 18.219 1 42.53 165 GLU B O 1
ATOM 2700 N N . THR B 1 166 ? 20.328 -0.766 19.656 1 34.59 166 THR B N 1
ATOM 2701 C CA . THR B 1 166 ? 21.484 -1.037 20.5 1 34.59 166 THR B CA 1
ATOM 2702 C C . THR B 1 166 ? 22.062 -2.418 20.203 1 34.59 166 THR B C 1
ATOM 2704 O O . THR B 1 166 ? 21.562 -3.426 20.703 1 34.59 166 THR B O 1
ATOM 2707 N N . GLU B 1 167 ? 22.109 -2.881 19.016 1 30.61 167 GLU B N 1
ATOM 2708 C CA . GLU B 1 167 ? 23.031 -4.004 19.156 1 30.61 167 GLU B CA 1
ATOM 2709 C C . GLU B 1 167 ? 24.438 -3.523 19.484 1 30.61 167 GLU B C 1
ATOM 2711 O O . GLU B 1 167 ? 25.094 -2.916 18.641 1 30.61 167 GLU B O 1
ATOM 2716 N N . THR B 1 168 ? 24.688 -2.887 20.562 1 23.05 168 THR B N 1
ATOM 2717 C CA . THR B 1 168 ? 26.047 -2.973 21.078 1 23.05 168 THR B CA 1
ATOM 2718 C C . THR B 1 168 ? 26.453 -4.43 21.297 1 23.05 168 THR B C 1
ATOM 2720 O O . THR B 1 168 ? 25.672 -5.223 21.828 1 23.05 168 THR B O 1
#

Solvent-accessible surface area (backbone atoms only — not comparable to full-atom values): 18548 Å² total; per-residue (Å²): 96,48,75,68,57,48,53,33,50,51,49,27,47,50,50,50,50,60,59,58,64,70,49,50,77,68,59,38,63,38,71,72,82,48,91,61,41,18,54,50,55,41,52,47,51,45,32,25,44,35,27,35,52,42,27,17,59,70,64,62,75,45,58,71,37,65,76,47,72,73,58,54,76,68,59,46,69,67,53,45,49,52,45,40,51,51,31,50,52,34,54,52,47,45,48,71,75,35,56,91,43,30,82,48,66,46,77,43,51,57,66,68,45,84,77,73,70,66,42,76,47,28,54,45,57,51,52,50,27,41,55,41,48,39,27,20,51,48,24,38,43,44,50,51,35,40,74,72,70,44,82,62,76,85,59,51,51,81,77,48,76,80,84,75,75,78,75,120,95,48,73,68,57,49,52,34,52,51,51,26,46,50,50,51,51,59,59,57,64,70,48,50,77,65,59,38,62,37,73,73,83,48,91,60,43,18,54,49,55,42,51,47,51,45,33,25,45,33,26,36,51,42,27,16,57,70,62,63,74,44,57,70,38,64,78,46,73,73,58,53,76,67,58,47,68,66,52,44,50,50,45,40,51,53,30,50,51,33,53,53,48,46,48,71,76,35,57,91,44,29,82,48,67,46,75,44,51,58,65,68,46,84,76,72,67,66,44,76,48,28,53,45,56,52,53,51,27,41,56,42,49,39,27,20,50,48,23,39,41,45,51,50,36,41,74,73,71,43,82,62,77,85,59,50,49,82,78,49,75,80,85,75,73,78,76,118

Sequence (336 aa):
MNVVDYRWIQQTRKTLLDACEKLSADEWTAQNGYGLQSVRDTLVHMADCYHAWLGSFLLLKTKSPITSKEARQKMTIHDCIERFNQADIYVEEVFRLLGDQLDQPIERTIPWREGGDPISMTPRKLLTHTMTHEFHHKGQIVVMLRQLGHVPPNTDVLGTKDSTETETMNVVDYRWIQQTRKTLLDACEKLSADEWTAQNGYGLQSVRDTLVHMADCYHAWLGSFLLLKTKSPITSKEARQKMTIHDCIERFNQADIYVEEVFRLLGDQLDQPIERTIPWREGGDPISMTPRKLLTHTMTHEFHHKGQIVVMLRQLGHVPPNTDVLGTKDSTETET

Organism: Halalkalibacterium halodurans (strain ATCC BAA-125 / DSM 18197 / FERM 7344 / JCM 9153 / C-125) (NCBI:txid272558)

Secondary structure (DSSP, 8-state):
--HHHHHHHHHHHHHHHHHHTTS-HHHHT---SSSSSSHHHHHHHHHHHHIIIIIIIIT---S--SPPHHHHHT--HHHHHHHHHHHHHHHHHHHHHHGGGTTS-EEE--TTSSS---EEE-HHHHHHHHHHHHHHHHHHHHHHHHHTT-------GGGSPP------/--HHHHHHHHHHHHHHHHHHTTS-HHHHH---SSSSSSHHHHHHHHHHHHIIIIIIIIT---S--SPPHHHHHT--HHHHHHHHHHHHHHHHHHHHHHGGGTTS-EEE--TTSSS---EEE-HHHHHHHHHHHHHHHHHHHHHHHHHTT--PPP--GGGSPP------

Nearest PDB structures (foldseek):
  2qe9-assembly1_B  TM=8.645E-01  e=4.197E-07  Bacillus subtilis
  2qe9-assembly1_A  TM=8.117E-01  e=2.467E-06  Bacillus subtilis
  2p1a-assembly1_A  TM=6.874E-01  e=1.316E-03  Bacillus cereus ATCC 10987
  2rd9-assembly3_B  TM=6.003E-01  e=6.583E-03  Halalkalibacterium halodurans C-125
  5wk0-assembly1_A-2  TM=6.136E-01  e=1.403E-01  Staphylococcus sp. HMSC055H04

Foldseek 3Di:
DAPQVVVLLVVLVVQQLVVLLPDDPCQQQQADPDDQGHPLRLLLVLLLLLCQVQVCVPVVPDLCSHQDPVRSVVDDSVNSVVSVVVSNVSRVVCCVPCVVPQPPWDWDDRSNDPDDHIDIDGNVVSVVCSSVSNVVSSVVVCVSCVVVVHHRDDSDSVPDDRPDPPPD/DAPQVVVLLVVLVVQQLVVLLPDDPCQQQQADPDDQGHPLRLLLVLLLLLCQVQVCVPVVPDLCSHQDPVRSVVDDSVNSVVSVVVSNVSRVVCCVPCVVPQPPWDWDDRSNDPDDHIDIDGNVVSVVCSSVSNVVSVVVVCVSCVVVVHHGDDSDSVPDDRPDPPPD

pLDDT: mean 93.49, std 11.66, range [23.05, 98.94]